Protein AF-0000000085070147 (afdb_homodimer)

Sequence (206 aa):
MDANVIILTKYKHLLTHPFAIFNQEKPTDFNYVCITNSKRVVQHLSYYDKSLSFMFSEIIRSLNAITIIDKKGVLCPANWHPGEPVINPKEWSELENKLGTVNMDANVIILTKYKHLLTHPFAIFNQEKPTDFNYVCITNSKRVVQHLSYYDKSLSFMFSEIIRSLNAITIIDKKGVLCPANWHPGEPVINPKEWSELENKLGTVN

Radius of gyration: 18.05 Å; Cα contacts (8 Å, |Δi|>4): 374; chains: 2; bounding box: 56×45×42 Å

Secondary structure (DSSP, 8-state):
-PPPEEEEEEEEE----SS-----SS-EEEEEEEEE-TT--EEEEEEEETTB---HHHHHHHHHHHHHHHHH--BB-TT--TTS--B-HHHHHHHHHHHHTT-/-PPPEEEEEEEEE----SS-----SS-EEEEEEEEE-TT--EEEEEEEETTB---HHHHHHHHHHHHHHHHH--BB-TT--TTSPPB-HHHHHHHHHHHHTT-

InterPro domains:
  IPR019479 Peroxiredoxin, C-terminal [PF10417] (70-87)
  IPR036249 Thioredoxin-like superfamily [SSF52833] (3-94)

pLDDT: mean 86.03, std 15.0, range [36.59, 98.44]

Nearest PDB structures (foldseek):
  2z9s-assembly1_G  TM=8.199E-01  e=1.049E-04  Rattus norvegicus
  6khx-assembly1_J  TM=7.682E-01  e=2.280E-04  Akkermansia muciniphila
  4llr-assembly1_D  TM=8.683E-01  e=1.145E-03  Trypanosoma cruzi
  3qpm-assembly1_D  TM=7.570E-01  e=7.533E-04  Larimichthys crocea
  3tkr-assembly1_G  TM=7.260E-01  e=9.567E-04  Homo sapiens

Organism: Shewanella halifaxensis (strain HAW-EB4) (NCBI:txid458817)

Foldseek 3Di:
DQAKDKDWDKDFDQDDDPVPPPRPPGTAIWIKIWIAHSVRHTPDIDTHGPVDYDDPVVVVQVRLQSHCCNVPVWAADPPRGPPDDTHHVVVVVVVVVVVVVVD/DQAKDKDWDKDFDQDDDPPPPPRPPGTAIWIKIWIAHSVRHTPDIDTHGPVDYDDPVVVVQVRLQSHC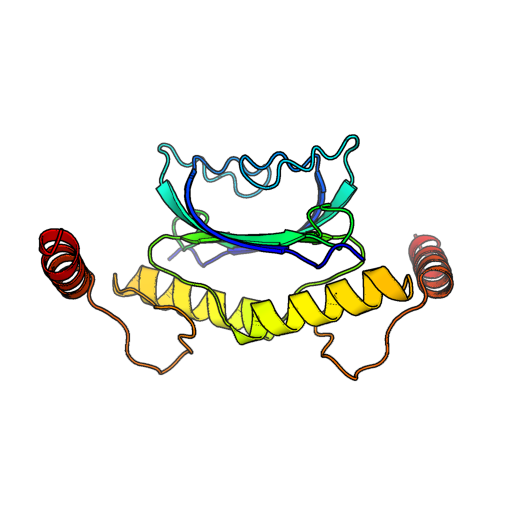CNVPVWAADPPRGPPDDTHHPVVVVVVVVVVVVVD

Solvent-accessible surface area (backbone atoms only — not comparable to full-atom values): 11462 Å² total; per-residue (Å²): 129,61,62,62,45,77,47,76,49,75,45,75,42,66,66,80,45,92,71,59,69,38,69,54,90,56,66,41,56,25,33,35,44,36,32,25,36,49,85,42,40,76,40,34,40,34,40,21,28,69,49,37,50,60,46,63,66,59,52,51,46,50,50,51,50,48,50,50,29,72,74,68,63,37,26,38,55,66,62,63,50,90,89,56,90,69,40,50,56,70,58,49,54,51,50,48,49,59,56,59,62,64,103,130,62,61,63,44,78,46,77,50,76,45,74,43,65,66,80,45,92,68,65,68,38,69,53,90,55,65,41,56,24,33,34,42,37,33,25,36,50,84,44,43,76,40,33,40,36,40,22,28,69,48,35,50,60,46,62,66,59,52,51,47,49,51,52,50,47,50,50,28,72,74,67,62,37,26,40,56,68,63,64,51,90,90,56,88,70,40,51,55,70,57,49,54,50,49,48,48,57,55,58,63,64,103

Structure (mmCIF, N/CA/C/O backbone):
data_AF-0000000085070147-model_v1
#
loop_
_entity.id
_entity.type
_entity.pdbx_description
1 polymer 'Peroxiredoxin-like protein'
#
loop_
_atom_site.group_PDB
_atom_site.id
_atom_site.type_symbol
_atom_site.label_atom_id
_atom_site.label_alt_id
_atom_site.label_comp_id
_atom_site.label_asym_id
_atom_site.label_entity_id
_atom_site.label_seq_id
_atom_site.pdbx_PDB_ins_code
_atom_site.Cartn_x
_atom_site.Cartn_y
_atom_site.Cartn_z
_atom_site.occupancy
_atom_site.B_iso_or_equiv
_atom_site.auth_seq_id
_atom_site.auth_comp_id
_atom_site.auth_asym_id
_atom_site.auth_atom_id
_atom_site.pdbx_PDB_model_num
ATOM 1 N N . MET A 1 1 ? 15.641 -18.5 -12.484 1 44.34 1 MET A N 1
ATOM 2 C CA . MET A 1 1 ? 14.289 -18.141 -12.07 1 44.34 1 MET A CA 1
ATOM 3 C C . MET A 1 1 ? 14.227 -16.672 -11.641 1 44.34 1 MET A C 1
ATOM 5 O O . MET A 1 1 ? 15.031 -16.234 -10.82 1 44.34 1 MET A O 1
ATOM 9 N N . ASP A 1 2 ? 13.617 -15.773 -12.492 1 69.56 2 ASP A N 1
ATOM 10 C CA . ASP A 1 2 ? 13.703 -14.344 -12.227 1 69.56 2 ASP A CA 1
ATOM 11 C C . ASP A 1 2 ? 13.07 -13.992 -10.883 1 69.56 2 ASP A C 1
ATOM 13 O O . ASP A 1 2 ? 12.219 -14.727 -10.383 1 69.56 2 ASP A O 1
ATOM 17 N N . ALA A 1 3 ? 13.695 -13.312 -10.023 1 86.31 3 ALA A N 1
ATOM 18 C CA . ALA A 1 3 ? 13.297 -12.953 -8.664 1 86.31 3 ALA A CA 1
ATOM 19 C C . ALA A 1 3 ? 12.312 -11.789 -8.672 1 86.31 3 ALA A C 1
ATOM 21 O O . ALA A 1 3 ? 12.188 -11.078 -9.672 1 86.31 3 ALA A O 1
ATOM 22 N N . ASN A 1 4 ? 11.422 -11.914 -7.672 1 91.06 4 ASN A N 1
ATOM 23 C CA . ASN A 1 4 ? 10.602 -10.719 -7.449 1 91.06 4 ASN A CA 1
ATOM 24 C C . ASN A 1 4 ? 11.461 -9.469 -7.316 1 91.06 4 ASN A C 1
ATOM 26 O O . ASN A 1 4 ? 12.594 -9.539 -6.84 1 91.06 4 ASN A O 1
ATOM 30 N N . VAL A 1 5 ? 10.984 -8.43 -7.859 1 91.88 5 VAL A N 1
ATOM 31 C CA . VAL A 1 5 ? 11.695 -7.16 -7.789 1 91.88 5 VAL A CA 1
ATOM 32 C C . VAL A 1 5 ? 10.914 -6.176 -6.922 1 91.88 5 VAL A C 1
ATOM 34 O O . VAL A 1 5 ? 9.688 -6.102 -7.012 1 91.88 5 VAL A O 1
ATOM 37 N N . ILE A 1 6 ? 11.625 -5.5 -6.062 1 95 6 ILE A N 1
ATOM 38 C CA . ILE A 1 6 ? 11.055 -4.41 -5.273 1 95 6 ILE A CA 1
ATOM 39 C C . ILE A 1 6 ? 11.68 -3.084 -5.699 1 95 6 ILE A C 1
ATOM 41 O O . ILE A 1 6 ? 12.898 -2.969 -5.805 1 95 6 ILE A O 1
ATOM 45 N N . ILE A 1 7 ? 10.859 -2.135 -5.957 1 91.75 7 ILE A N 1
ATOM 46 C CA . ILE A 1 7 ? 11.305 -0.783 -6.277 1 91.75 7 ILE A CA 1
ATOM 47 C C . ILE A 1 7 ? 10.766 0.197 -5.238 1 91.75 7 ILE A C 1
ATOM 49 O O . ILE A 1 7 ? 9.562 0.233 -4.969 1 91.75 7 ILE A O 1
ATOM 53 N N . LEU A 1 8 ? 11.633 0.839 -4.555 1 93.75 8 LEU A N 1
ATOM 54 C CA . LEU A 1 8 ? 11.32 1.951 -3.666 1 93.75 8 LEU A CA 1
ATOM 55 C C . LEU A 1 8 ? 11.844 3.266 -4.23 1 93.75 8 LEU A C 1
ATOM 57 O O . LEU A 1 8 ? 13.039 3.393 -4.508 1 93.75 8 LEU A O 1
ATOM 61 N N . THR A 1 9 ? 10.969 4.176 -4.453 1 91.56 9 THR A N 1
ATOM 62 C CA . THR A 1 9 ? 11.43 5.434 -5.027 1 91.56 9 THR A CA 1
ATOM 63 C C . THR A 1 9 ? 10.492 6.578 -4.664 1 91.56 9 THR A C 1
ATOM 65 O O . THR A 1 9 ? 9.414 6.348 -4.098 1 91.56 9 THR A O 1
ATOM 68 N N . LYS A 1 10 ? 10.969 7.797 -4.836 1 90.56 10 LYS A N 1
ATOM 69 C CA . LYS A 1 10 ? 10.156 9.008 -4.746 1 90.56 10 LYS A CA 1
ATOM 70 C C . LYS A 1 10 ? 9.844 9.562 -6.133 1 90.56 10 LYS A C 1
ATOM 72 O O . LYS A 1 10 ? 10.719 9.609 -7 1 90.56 10 LYS A O 1
ATOM 77 N N . TYR A 1 11 ? 8.641 9.859 -6.293 1 83.31 11 TYR A N 1
ATOM 78 C CA . TYR A 1 11 ? 8.242 10.352 -7.609 1 83.31 11 TYR A CA 1
ATOM 79 C C . TYR A 1 11 ? 7.16 11.414 -7.488 1 83.31 11 TYR A C 1
ATOM 81 O O . TYR A 1 11 ? 6.254 11.297 -6.664 1 83.31 11 TYR A O 1
ATOM 89 N N . LYS A 1 12 ? 7.352 12.422 -8.312 1 85.38 12 LYS A N 1
ATOM 90 C CA . LYS A 1 12 ? 6.305 13.43 -8.422 1 85.38 12 LYS A CA 1
ATOM 91 C C . LYS A 1 12 ? 5.184 12.961 -9.352 1 85.38 12 LYS A C 1
ATOM 93 O O . LYS A 1 12 ? 5.445 12.531 -10.477 1 85.38 12 LYS A O 1
ATOM 98 N N . HIS A 1 13 ? 4.016 12.914 -8.891 1 78.69 13 HIS A N 1
ATOM 99 C CA . HIS A 1 13 ? 2.912 12.336 -9.648 1 78.69 13 HIS A CA 1
ATOM 100 C C . HIS A 1 13 ? 1.626 13.133 -9.438 1 78.69 13 HIS A C 1
ATOM 102 O O . HIS A 1 13 ? 1.36 13.609 -8.336 1 78.69 13 HIS A O 1
ATOM 108 N N . LEU A 1 14 ? 0.989 13.367 -10.648 1 76.31 14 LEU A N 1
ATOM 109 C CA . LEU A 1 14 ? -0.396 13.82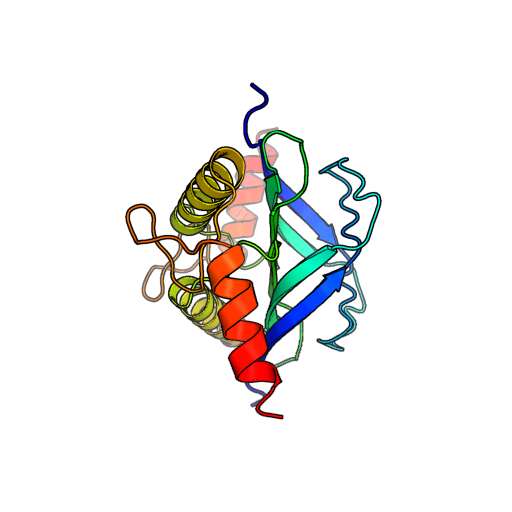 -10.562 1 76.31 14 LEU A CA 1
ATOM 110 C C . LEU A 1 14 ? -1.351 12.625 -10.492 1 76.31 14 LEU A C 1
ATOM 112 O O . LEU A 1 14 ? -1.634 12 -11.516 1 76.31 14 LEU A O 1
ATOM 116 N N . LEU A 1 15 ? -1.653 12.234 -9.266 1 70.94 15 LEU A N 1
ATOM 117 C CA . LEU A 1 15 ? -2.527 11.078 -9.102 1 70.94 15 LEU A CA 1
ATOM 118 C C . LEU A 1 15 ? -3.953 11.406 -9.531 1 70.94 15 LEU A C 1
ATOM 120 O O . LEU A 1 15 ? -4.508 12.43 -9.117 1 70.94 15 LEU A O 1
ATOM 124 N N . THR A 1 16 ? -4.34 10.719 -10.656 1 61 16 THR A N 1
ATOM 125 C CA . THR A 1 16 ? -5.727 10.844 -11.086 1 61 16 THR A CA 1
ATOM 126 C C . THR A 1 16 ? -6.539 9.617 -10.688 1 61 16 THR A C 1
ATOM 128 O O . THR A 1 16 ? -6.016 8.5 -10.672 1 61 16 THR A O 1
ATOM 131 N N . HIS A 1 17 ? -7.285 9.648 -9.766 1 59.06 17 HIS A N 1
ATOM 132 C CA . HIS A 1 17 ? -8.062 8.469 -9.422 1 59.06 17 HIS A CA 1
ATOM 133 C C . HIS A 1 17 ? -9.539 8.672 -9.727 1 59.06 17 HIS A C 1
ATOM 135 O O . HIS A 1 17 ? -10.078 9.758 -9.492 1 59.06 17 HIS A O 1
ATOM 141 N N . PRO A 1 18 ? -10.094 7.594 -10.383 1 55.31 18 PRO A N 1
ATOM 142 C CA . PRO A 1 18 ? -11.523 7.719 -10.648 1 55.31 18 PRO A CA 1
ATOM 143 C C . PRO A 1 18 ? -12.336 8 -9.391 1 55.31 18 PRO A C 1
ATOM 145 O O . PRO A 1 18 ? -13.445 8.531 -9.469 1 55.31 18 PRO A O 1
ATOM 148 N N . PHE A 1 19 ? -11.898 7.398 -8.43 1 54.38 19 PHE A N 1
ATOM 149 C CA . PHE A 1 19 ? -12.766 7.609 -7.277 1 54.38 19 PHE A CA 1
ATOM 150 C C . PHE A 1 19 ? -12.43 8.93 -6.586 1 54.38 19 PHE A C 1
ATOM 152 O O . PHE A 1 19 ? -13.273 9.508 -5.902 1 54.38 19 PHE A O 1
ATOM 159 N N . ALA A 1 20 ? -11.266 8.867 -5.977 1 52.16 20 ALA A N 1
ATOM 160 C CA . ALA A 1 20 ? -11.008 10.109 -5.246 1 52.16 20 ALA A CA 1
ATOM 161 C C . ALA A 1 20 ? -11.008 11.312 -6.188 1 52.16 20 ALA A C 1
ATOM 163 O O . ALA A 1 20 ? -10.266 11.336 -7.172 1 52.16 20 ALA A O 1
ATOM 164 N N . ILE A 1 21 ? -12.031 11.688 -6.57 1 49.28 21 ILE A N 1
ATOM 165 C CA . ILE A 1 21 ? -12.383 12.953 -7.219 1 49.28 21 ILE A CA 1
ATOM 166 C C . ILE A 1 21 ? -11.297 13.984 -6.945 1 49.28 21 ILE A C 1
ATOM 168 O O . ILE A 1 21 ? -11.438 15.156 -7.316 1 49.28 21 ILE A O 1
ATOM 172 N N . PHE A 1 22 ? -10.492 13.758 -6.012 1 53.81 22 PHE A N 1
ATOM 173 C CA . PHE A 1 22 ? -9.844 14.945 -5.48 1 53.81 22 PHE A CA 1
ATOM 174 C C . PHE A 1 22 ? -8.703 15.398 -6.391 1 53.81 22 PHE A C 1
ATOM 176 O O . PHE A 1 22 ? -7.652 14.758 -6.43 1 53.81 22 PHE A O 1
ATOM 183 N N . ASN A 1 23 ? -9.156 15.828 -7.457 1 57 23 ASN A N 1
ATOM 184 C CA . ASN A 1 23 ? -8.273 16.391 -8.469 1 57 23 ASN A CA 1
ATOM 185 C C . ASN A 1 23 ? -7.109 17.141 -7.836 1 57 23 ASN A C 1
ATOM 187 O O . ASN A 1 23 ? -7.312 18.125 -7.113 1 57 23 ASN A O 1
ATOM 191 N N . GLN A 1 24 ? -6.027 16.344 -7.594 1 64.88 24 GLN A N 1
ATOM 192 C CA . GLN A 1 24 ? -4.805 17.125 -7.395 1 64.88 24 GLN A CA 1
ATOM 193 C C . GLN A 1 24 ? -4.617 18.156 -8.5 1 64.88 24 GLN A C 1
ATOM 195 O O . GLN A 1 24 ? -4.777 17.844 -9.688 1 64.88 24 GLN A O 1
ATOM 200 N N . GLU A 1 25 ? -4.621 19.344 -8.078 1 70.69 25 GLU A N 1
ATOM 201 C CA . GLU A 1 25 ? -4.402 20.375 -9.086 1 70.69 25 GLU A CA 1
ATOM 202 C C . GLU A 1 25 ? -2.969 20.359 -9.602 1 70.69 25 GLU A C 1
ATOM 204 O O . GLU A 1 25 ? -2.715 20.688 -10.766 1 70.69 25 GLU A O 1
ATOM 209 N N . LYS A 1 26 ? -2.078 19.922 -8.695 1 79.56 26 LYS A N 1
ATOM 210 C CA . LYS A 1 26 ? -0.659 19.922 -9.039 1 79.56 26 LYS A CA 1
ATOM 211 C C . LYS A 1 26 ? 0.003 18.609 -8.633 1 79.56 26 LYS A C 1
ATOM 213 O O . LYS A 1 26 ? -0.418 17.969 -7.672 1 79.56 26 LYS A O 1
ATOM 218 N N . PRO A 1 27 ? 1.018 18.25 -9.469 1 82.69 27 PRO A N 1
ATOM 219 C CA . PRO A 1 27 ? 1.781 17.078 -9.055 1 82.69 27 PRO A CA 1
ATOM 220 C C . PRO A 1 27 ? 2.371 17.219 -7.656 1 82.69 27 PRO A C 1
ATOM 222 O O . PRO A 1 27 ? 2.762 18.312 -7.254 1 82.69 27 PRO A O 1
ATOM 225 N N . THR A 1 28 ? 2.273 16.156 -6.941 1 84.25 28 THR A N 1
ATOM 226 C CA . THR A 1 28 ? 2.891 16.125 -5.617 1 84.25 28 THR A CA 1
ATOM 227 C C . THR A 1 28 ? 3.863 14.961 -5.504 1 84.25 28 THR A C 1
ATOM 229 O O . THR A 1 28 ? 3.842 14.047 -6.328 1 84.25 28 THR A O 1
ATOM 232 N N . ASP A 1 29 ? 4.805 15.133 -4.508 1 89.81 29 ASP A N 1
ATOM 233 C CA . ASP A 1 29 ? 5.777 14.07 -4.27 1 89.81 29 ASP A CA 1
ATOM 234 C C . ASP A 1 29 ? 5.145 12.906 -3.51 1 89.81 29 ASP A C 1
ATOM 236 O O . ASP A 1 29 ? 4.445 13.117 -2.518 1 89.81 29 ASP A O 1
ATOM 240 N N . PHE A 1 30 ? 5.418 11.758 -4.078 1 91.06 30 PHE A N 1
ATOM 241 C CA . PHE A 1 30 ? 4.965 10.547 -3.404 1 91.06 30 PHE A CA 1
ATOM 242 C C . PHE A 1 30 ? 6.129 9.586 -3.166 1 91.06 30 PHE A C 1
ATOM 244 O O . PHE A 1 30 ? 7.055 9.516 -3.979 1 91.06 30 PHE A O 1
ATOM 251 N N . ASN A 1 31 ? 6.062 8.898 -2.016 1 93.81 31 ASN A N 1
ATOM 252 C CA . ASN A 1 31 ? 6.855 7.688 -1.821 1 93.81 31 ASN A CA 1
ATOM 253 C C . ASN A 1 31 ? 6.172 6.469 -2.436 1 93.81 31 ASN A C 1
ATOM 255 O O . ASN A 1 31 ? 5 6.203 -2.164 1 93.81 31 ASN A O 1
ATOM 259 N N . TYR A 1 32 ? 6.941 5.754 -3.215 1 91.19 32 TYR A N 1
ATOM 260 C CA . TYR A 1 32 ? 6.355 4.652 -3.969 1 91.19 32 TYR A CA 1
ATOM 261 C C . TYR A 1 32 ? 6.98 3.322 -3.566 1 91.19 32 TYR A C 1
ATOM 263 O O . TYR A 1 32 ? 8.188 3.244 -3.33 1 91.19 32 TYR A O 1
ATOM 271 N N . VAL A 1 33 ? 6.156 2.309 -3.494 1 94.5 33 VAL A N 1
ATOM 272 C CA . VAL A 1 33 ? 6.574 0.916 -3.375 1 94.5 33 VAL A CA 1
ATOM 273 C C . VAL A 1 33 ? 5.949 0.091 -4.5 1 94.5 33 VAL A C 1
ATOM 275 O O . VAL A 1 33 ? 4.73 0.082 -4.668 1 94.5 33 VAL A O 1
ATOM 278 N N . CYS A 1 34 ? 6.801 -0.553 -5.301 1 93 34 CYS A N 1
ATOM 279 C CA . CYS A 1 34 ? 6.344 -1.447 -6.355 1 93 34 CYS A CA 1
ATOM 280 C C . CYS A 1 34 ? 6.961 -2.832 -6.207 1 93 34 CYS A C 1
ATOM 282 O O . CYS A 1 34 ? 8.172 -2.957 -6 1 93 34 CYS A O 1
ATOM 284 N N . ILE A 1 35 ? 6.152 -3.871 -6.273 1 93.94 35 ILE A N 1
ATOM 285 C CA . ILE A 1 35 ? 6.641 -5.246 -6.199 1 93.94 35 ILE A CA 1
ATOM 286 C C . ILE A 1 35 ? 6.16 -6.027 -7.422 1 93.94 35 ILE A C 1
ATOM 288 O O . ILE A 1 35 ? 4.969 -6.035 -7.734 1 93.94 35 ILE A O 1
ATOM 292 N N . THR A 1 36 ? 7.113 -6.637 -8.109 1 91.38 36 THR A N 1
ATOM 293 C CA . THR A 1 36 ? 6.77 -7.496 -9.242 1 91.38 36 THR A CA 1
ATOM 294 C C . THR A 1 36 ? 6.98 -8.969 -8.883 1 91.38 36 THR A C 1
ATOM 296 O O . THR A 1 36 ? 7.742 -9.289 -7.969 1 91.38 36 THR A O 1
ATOM 299 N N . ASN A 1 37 ? 6.281 -9.758 -9.672 1 92.38 37 ASN A N 1
ATOM 300 C CA . ASN A 1 37 ? 6.602 -11.18 -9.586 1 92.38 37 ASN A CA 1
ATOM 301 C C . ASN A 1 37 ? 7.789 -11.539 -10.469 1 92.38 37 ASN A C 1
ATOM 303 O O . ASN A 1 37 ? 8.453 -10.656 -11.016 1 92.38 37 ASN A O 1
ATOM 307 N N . SER A 1 38 ? 8.094 -12.797 -10.57 1 9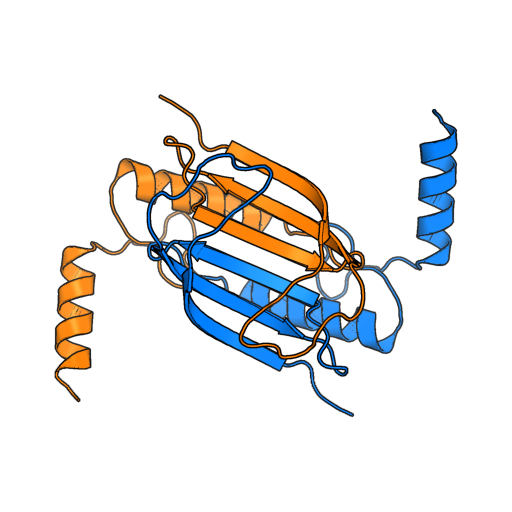1.62 38 SER A N 1
ATOM 308 C CA . SER A 1 38 ? 9.273 -13.281 -11.281 1 91.62 38 SER A CA 1
ATOM 309 C C . SER A 1 38 ? 9.156 -13.031 -12.781 1 91.62 38 SER A C 1
ATOM 311 O O . SER A 1 38 ? 10.148 -13.094 -13.508 1 91.62 38 SER A O 1
ATOM 313 N N . LYS A 1 39 ? 7.969 -12.773 -13.25 1 87.12 39 LYS A N 1
ATOM 314 C CA . LYS A 1 39 ? 7.73 -12.484 -14.664 1 87.12 39 LYS A CA 1
ATOM 315 C C . LYS A 1 39 ? 7.723 -10.984 -14.922 1 87.12 39 LYS A C 1
ATOM 317 O O . LYS A 1 39 ? 7.383 -10.539 -16.031 1 87.12 39 LYS A O 1
ATOM 322 N N . ARG A 1 40 ? 7.945 -10.195 -13.836 1 86.31 40 ARG A N 1
ATOM 323 C CA . ARG A 1 40 ? 8.062 -8.75 -13.914 1 86.31 40 ARG A CA 1
ATOM 324 C C . ARG A 1 40 ? 6.695 -8.102 -14.125 1 86.31 40 ARG A C 1
ATOM 326 O O . ARG A 1 40 ? 6.594 -7.051 -14.773 1 86.31 40 ARG A O 1
ATOM 333 N N . VAL A 1 41 ? 5.742 -8.812 -13.711 1 86.81 41 VAL A N 1
ATOM 334 C CA . VAL A 1 41 ? 4.398 -8.242 -13.688 1 86.81 41 VAL A CA 1
ATOM 335 C C . VAL A 1 41 ? 4.141 -7.59 -12.328 1 86.81 41 VAL A C 1
ATOM 337 O O . VAL A 1 41 ? 4.395 -8.203 -11.281 1 86.81 41 VAL A O 1
ATOM 340 N N . VAL A 1 42 ? 3.613 -6.352 -12.375 1 90.44 42 VAL A N 1
ATOM 341 C CA . VAL A 1 42 ? 3.346 -5.645 -11.125 1 90.44 42 VAL A CA 1
ATOM 342 C C . VAL A 1 42 ? 2.236 -6.359 -10.352 1 90.44 42 VAL A C 1
ATOM 344 O O . VAL A 1 42 ? 1.146 -6.582 -10.891 1 90.44 42 VAL A O 1
ATOM 347 N N . GLN A 1 43 ? 2.611 -6.723 -9.102 1 92.19 43 GLN A N 1
ATOM 348 C CA . GLN A 1 43 ? 1.645 -7.402 -8.242 1 92.19 43 GLN A CA 1
ATOM 349 C C . GLN A 1 43 ? 1.155 -6.484 -7.125 1 92.19 43 GLN A C 1
ATOM 351 O O . GLN A 1 43 ? 0.097 -6.723 -6.539 1 92.19 43 GLN A O 1
ATOM 356 N N . HIS A 1 44 ? 1.935 -5.539 -6.801 1 93.88 44 HIS A N 1
ATOM 357 C CA . HIS A 1 44 ? 1.606 -4.551 -5.777 1 93.88 44 HIS A CA 1
ATOM 358 C C . HIS A 1 44 ? 2.217 -3.195 -6.109 1 93.88 44 HIS A C 1
ATOM 360 O O . HIS A 1 44 ? 3.375 -3.115 -6.523 1 93.88 44 HIS A O 1
ATOM 366 N N . LEU A 1 45 ? 1.419 -2.164 -5.949 1 91.69 45 LEU A N 1
ATOM 367 C CA . LEU A 1 45 ? 1.847 -0.781 -6.121 1 91.69 45 LEU A CA 1
ATOM 368 C C . LEU A 1 45 ? 1.222 0.118 -5.059 1 91.69 45 LEU A C 1
ATOM 370 O O . LEU A 1 45 ? -0.001 0.141 -4.902 1 91.69 45 LEU A O 1
ATOM 374 N N . SER A 1 46 ? 2.078 0.804 -4.305 1 93.56 46 SER A N 1
ATOM 375 C CA . SER A 1 46 ? 1.573 1.715 -3.281 1 93.56 46 SER A CA 1
ATOM 376 C C . SER A 1 46 ? 2.217 3.092 -3.4 1 93.56 46 SER A C 1
ATOM 378 O O . SER A 1 46 ? 3.424 3.201 -3.635 1 93.56 46 SER A O 1
ATOM 380 N N . TYR A 1 47 ? 1.366 4.098 -3.248 1 91.88 47 TYR A N 1
ATOM 381 C CA . TYR A 1 47 ? 1.741 5.508 -3.164 1 91.88 47 TYR A CA 1
ATOM 382 C C . TYR A 1 47 ? 1.474 6.062 -1.771 1 91.88 47 TYR A C 1
ATOM 384 O O . TYR A 1 47 ? 0.387 5.871 -1.219 1 91.88 47 TYR A O 1
ATOM 392 N N . TYR A 1 48 ? 2.465 6.699 -1.228 1 95.62 48 TYR A N 1
ATOM 393 C CA . TYR A 1 48 ? 2.332 7.434 0.026 1 95.62 48 TYR A CA 1
ATOM 394 C C . TYR A 1 48 ? 2.666 8.906 -0.166 1 95.62 48 TYR A C 1
ATOM 396 O O . TYR A 1 48 ? 3.686 9.242 -0.77 1 95.62 48 TYR A O 1
ATOM 404 N N . ASP A 1 49 ? 1.778 9.742 0.376 1 93.62 49 ASP A N 1
ATOM 405 C CA . ASP A 1 49 ? 2.127 11.164 0.39 1 93.62 49 ASP A CA 1
ATOM 406 C C . ASP A 1 49 ? 3.537 11.375 0.934 1 93.62 49 ASP A C 1
ATOM 408 O O . ASP A 1 49 ? 4.023 10.578 1.738 1 93.62 49 ASP A O 1
ATOM 412 N N . LYS A 1 50 ? 4.164 12.484 0.524 1 93.81 50 LYS A N 1
ATOM 413 C CA . LYS A 1 50 ? 5.527 12.797 0.945 1 93.81 50 LYS A CA 1
ATOM 414 C C . LYS A 1 50 ? 5.648 12.789 2.467 1 93.81 50 LYS A C 1
ATOM 416 O O . LYS A 1 50 ? 6.738 12.578 3.008 1 93.81 50 LYS A O 1
ATOM 421 N N . SER A 1 51 ? 4.605 13.039 3.227 1 95.88 51 SER A N 1
ATOM 422 C CA . SER A 1 51 ? 4.637 13.141 4.684 1 95.88 51 SER A CA 1
ATOM 423 C C . SER A 1 51 ? 4.48 11.781 5.34 1 95.88 51 SER A C 1
ATOM 425 O O . SER A 1 51 ? 4.566 11.656 6.562 1 95.88 51 SER A O 1
ATOM 427 N N . LEU A 1 52 ? 4.246 10.766 4.566 1 97.12 52 LEU A N 1
ATOM 428 C CA . LEU A 1 52 ? 4.008 9.398 5.012 1 97.12 52 LEU A CA 1
ATOM 429 C C . LEU A 1 52 ? 4.879 8.414 4.234 1 97.12 52 LEU A C 1
ATOM 431 O O . LEU A 1 52 ? 4.996 8.516 3.01 1 97.12 52 LEU A O 1
ATOM 435 N N . SER A 1 53 ? 5.504 7.422 5.008 1 96.12 53 SER A N 1
ATOM 436 C CA . SER A 1 53 ? 6.367 6.449 4.348 1 96.12 53 SER A CA 1
ATOM 437 C C . SER A 1 53 ? 5.875 5.027 4.578 1 96.12 53 SER A C 1
ATOM 439 O O . SER A 1 53 ? 4.938 4.805 5.352 1 96.12 53 SER A O 1
ATOM 441 N N . PHE A 1 54 ? 6.418 4.125 3.961 1 96.81 54 PHE A N 1
ATOM 442 C CA . PHE A 1 54 ? 6.016 2.725 3.896 1 96.81 54 PHE A CA 1
ATOM 443 C C . PHE A 1 54 ? 6.441 1.98 5.156 1 96.81 54 PHE A C 1
ATOM 445 O O . PHE A 1 54 ? 7.188 2.518 5.977 1 96.81 54 PHE A O 1
ATOM 452 N N . MET A 1 55 ? 5.871 0.79 5.238 1 97.12 55 MET A N 1
ATOM 453 C CA . MET A 1 55 ? 6.211 -0.143 6.309 1 97.12 55 MET A CA 1
ATOM 454 C C . MET A 1 55 ? 7.012 -1.323 5.766 1 97.12 55 MET A C 1
ATOM 456 O O . MET A 1 55 ? 6.613 -1.951 4.785 1 97.12 55 MET A O 1
ATOM 460 N N . PHE A 1 56 ? 8.078 -1.658 6.477 1 96.56 56 PHE A N 1
ATOM 461 C 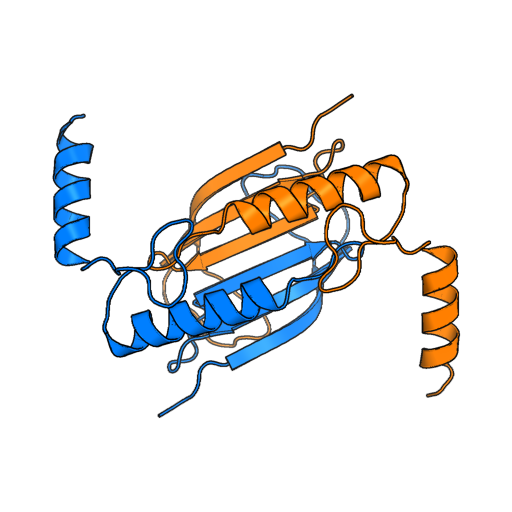CA . PHE A 1 56 ? 8.898 -2.779 6.031 1 96.56 56 PHE A CA 1
ATOM 462 C C . PHE A 1 56 ? 8.148 -4.098 6.203 1 96.56 56 PHE A C 1
ATOM 464 O O . PHE A 1 56 ? 8.266 -4.996 5.363 1 96.56 56 PHE A O 1
ATOM 471 N N . SER A 1 57 ? 7.418 -4.18 7.254 1 96.62 57 SER A N 1
ATOM 472 C CA . SER A 1 57 ? 6.664 -5.406 7.488 1 96.62 57 SER A CA 1
ATOM 473 C C . SER A 1 57 ? 5.664 -5.664 6.367 1 96.62 57 SER A C 1
ATOM 475 O O . SER A 1 57 ? 5.449 -6.809 5.969 1 96.62 57 SER A O 1
ATOM 477 N N . GLU A 1 58 ? 4.961 -4.641 5.93 1 97.5 58 GLU A N 1
ATOM 478 C CA . GLU A 1 58 ? 4.02 -4.785 4.82 1 97.5 58 GLU A CA 1
ATOM 479 C C . GLU A 1 58 ? 4.742 -5.168 3.531 1 97.5 58 GLU A C 1
ATOM 481 O O . GLU A 1 58 ? 4.223 -5.957 2.738 1 97.5 58 GLU A O 1
ATOM 486 N N . ILE A 1 59 ? 5.906 -4.566 3.26 1 97.56 59 ILE A N 1
ATOM 487 C CA . ILE A 1 59 ? 6.699 -4.91 2.082 1 97.56 59 ILE A CA 1
ATOM 488 C C . ILE A 1 59 ? 7.078 -6.387 2.129 1 97.56 59 ILE A C 1
ATOM 490 O O . ILE A 1 59 ? 6.879 -7.113 1.152 1 97.56 59 ILE A O 1
ATOM 494 N N . ILE A 1 60 ? 7.539 -6.852 3.279 1 97.56 60 ILE A N 1
ATOM 495 C CA . ILE A 1 60 ? 7.973 -8.234 3.451 1 97.56 60 ILE A CA 1
ATOM 496 C C . ILE A 1 60 ? 6.777 -9.172 3.314 1 97.56 60 ILE A C 1
ATOM 498 O O . ILE A 1 60 ? 6.859 -10.195 2.635 1 97.56 60 ILE A O 1
ATOM 502 N N . ARG A 1 61 ? 5.715 -8.812 4.016 1 97.75 61 ARG A N 1
ATOM 503 C CA . ARG A 1 61 ? 4.492 -9.602 3.926 1 97.75 61 ARG A CA 1
ATOM 504 C C . ARG A 1 61 ? 4.035 -9.75 2.479 1 97.75 61 ARG A C 1
ATOM 506 O O . ARG A 1 61 ? 3.713 -10.852 2.031 1 97.75 61 ARG A O 1
ATOM 513 N N . SER A 1 62 ? 3.967 -8.641 1.746 1 97.81 62 SER A N 1
ATOM 514 C CA . SER A 1 62 ? 3.537 -8.648 0.351 1 97.81 62 SER A CA 1
ATOM 515 C C . SER A 1 62 ? 4.488 -9.469 -0.513 1 97.81 62 SER A C 1
ATOM 517 O O . SER A 1 62 ? 4.047 -10.219 -1.388 1 97.81 62 SER A O 1
ATOM 519 N N . LEU A 1 63 ? 5.789 -9.328 -0.267 1 97.56 63 LEU A N 1
ATOM 520 C CA . LEU A 1 63 ? 6.789 -10.094 -1.007 1 97.56 63 LEU A CA 1
ATOM 521 C C . LEU A 1 63 ? 6.578 -11.586 -0.813 1 97.56 63 LEU A C 1
ATOM 523 O O . LEU A 1 63 ? 6.633 -12.359 -1.776 1 97.56 63 LEU A O 1
ATOM 527 N N . ASN A 1 64 ? 6.398 -11.992 0.404 1 98.12 64 ASN A N 1
ATOM 528 C CA . ASN A 1 64 ? 6.152 -13.398 0.7 1 98.12 64 ASN A CA 1
ATOM 529 C C . ASN A 1 64 ? 4.887 -13.898 0.013 1 98.12 64 ASN A C 1
ATOM 531 O O . ASN A 1 64 ? 4.883 -14.984 -0.571 1 98.12 64 ASN A O 1
ATOM 535 N N . ALA A 1 65 ? 3.842 -13.148 0.14 1 98.44 65 ALA A N 1
ATOM 536 C CA . ALA A 1 65 ? 2.572 -13.516 -0.483 1 98.44 65 ALA A CA 1
ATOM 537 C C . ALA A 1 65 ? 2.729 -13.68 -1.992 1 98.44 65 ALA A C 1
ATOM 539 O O . ALA A 1 65 ? 2.311 -14.688 -2.561 1 98.44 65 ALA A O 1
ATOM 540 N N . ILE A 1 66 ? 3.383 -12.695 -2.637 1 96.94 66 ILE A N 1
ATOM 541 C CA . ILE A 1 66 ? 3.574 -12.711 -4.082 1 96.94 66 ILE A CA 1
ATOM 542 C C . ILE A 1 66 ? 4.402 -13.93 -4.48 1 96.94 66 ILE A C 1
ATOM 544 O O . ILE A 1 66 ? 4.125 -14.578 -5.496 1 96.94 66 ILE A O 1
ATOM 548 N N . THR A 1 67 ? 5.395 -14.25 -3.678 1 97.81 67 THR A N 1
ATOM 549 C CA . THR A 1 67 ? 6.246 -15.406 -3.943 1 97.81 67 THR A CA 1
ATOM 550 C C . THR A 1 67 ? 5.43 -16.688 -3.943 1 97.81 67 THR A C 1
ATOM 552 O O . THR A 1 67 ? 5.523 -17.5 -4.875 1 97.81 67 THR A O 1
ATOM 555 N N . ILE A 1 68 ? 4.586 -16.906 -2.947 1 97.75 68 ILE A N 1
ATOM 556 C CA . ILE A 1 68 ? 3.809 -18.141 -2.842 1 97.75 68 ILE A CA 1
ATOM 557 C C . ILE A 1 68 ? 2.752 -18.172 -3.943 1 97.75 68 ILE A C 1
ATOM 559 O O . ILE A 1 68 ? 2.492 -19.234 -4.527 1 97.75 68 ILE A O 1
ATOM 563 N N . ILE A 1 69 ? 2.111 -17.047 -4.242 1 97.12 69 ILE A N 1
ATOM 564 C CA . ILE A 1 69 ? 1.13 -16.969 -5.316 1 97.12 69 ILE A CA 1
ATOM 565 C C . ILE A 1 69 ? 1.781 -17.344 -6.645 1 97.12 69 ILE A C 1
ATOM 567 O O . ILE A 1 69 ? 1.215 -18.109 -7.422 1 97.12 69 ILE A O 1
ATOM 571 N N . ASP A 1 70 ? 2.945 -16.781 -6.871 1 94.94 70 ASP A N 1
ATOM 572 C CA . ASP A 1 70 ? 3.707 -17 -8.102 1 94.94 70 ASP A CA 1
ATOM 573 C C . ASP A 1 70 ? 4.105 -18.453 -8.25 1 94.94 70 ASP A C 1
ATOM 575 O O . ASP A 1 70 ? 3.996 -19.031 -9.336 1 94.94 70 ASP A O 1
ATOM 579 N N . LYS A 1 71 ? 4.445 -19.125 -7.242 1 96.38 71 LYS A N 1
ATOM 580 C CA . LYS A 1 71 ? 4.984 -20.484 -7.273 1 96.38 71 LYS A CA 1
ATOM 581 C C . LYS A 1 71 ? 3.865 -21.516 -7.262 1 96.38 71 LYS A C 1
ATOM 583 O O . LYS A 1 71 ? 3.971 -22.562 -7.906 1 96.38 71 LYS A O 1
ATOM 588 N N . LYS A 1 72 ? 2.779 -21.219 -6.535 1 97.19 72 LYS A N 1
ATOM 589 C CA . LYS A 1 72 ? 1.804 -22.266 -6.266 1 97.19 72 LYS A CA 1
ATOM 590 C C . LYS A 1 72 ? 0.478 -21.984 -6.965 1 97.19 72 LYS A C 1
ATOM 592 O O . LYS A 1 72 ? -0.411 -22.844 -6.996 1 97.19 72 LYS A O 1
ATOM 597 N N . GLY A 1 73 ? 0.333 -20.766 -7.426 1 96.62 73 GLY A N 1
ATOM 598 C CA . GLY A 1 73 ? -0.913 -20.422 -8.094 1 96.62 73 GLY A CA 1
ATOM 599 C C . GLY A 1 73 ? -2.088 -20.312 -7.137 1 96.62 73 GLY A C 1
ATOM 600 O O . GLY A 1 73 ? -3.199 -20.734 -7.461 1 96.62 73 GLY A O 1
ATOM 601 N N . VAL A 1 74 ? -1.857 -19.875 -5.902 1 97.69 74 VAL A N 1
ATOM 602 C CA . VAL A 1 74 ? -2.863 -19.766 -4.852 1 97.69 74 VAL A CA 1
ATOM 603 C C . VAL A 1 74 ? -3.27 -18.297 -4.672 1 97.69 74 VAL A C 1
ATOM 605 O O . VAL A 1 74 ? -2.811 -17.438 -5.414 1 97.69 74 VAL A O 1
ATOM 608 N N . LEU A 1 75 ? -4.18 -18.047 -3.812 1 97.06 75 LEU A N 1
ATOM 609 C CA . LEU A 1 75 ? -4.605 -16.703 -3.439 1 97.06 75 LEU A CA 1
ATOM 610 C C . LEU A 1 75 ? -4.332 -16.438 -1.963 1 97.06 75 LEU A C 1
ATOM 612 O O . LEU A 1 75 ? -4.473 -17.328 -1.13 1 97.06 75 LEU A O 1
ATOM 616 N N . CYS A 1 76 ? -3.963 -15.234 -1.664 1 97.81 76 CYS A N 1
ATOM 617 C CA . CYS A 1 76 ? -3.809 -14.766 -0.292 1 97.81 76 CYS A CA 1
ATOM 618 C C . CYS A 1 76 ? -4.867 -13.727 0.05 1 97.81 76 CYS A C 1
ATOM 620 O O . CYS A 1 76 ? -4.797 -12.586 -0.415 1 97.81 76 CYS A O 1
ATOM 622 N N . PRO A 1 77 ? -5.832 -14.039 0.912 1 96.25 77 PRO A N 1
ATOM 623 C CA . PRO A 1 77 ? -6.953 -13.141 1.185 1 96.25 77 PRO A CA 1
ATOM 624 C C . PRO A 1 77 ? -6.566 -11.977 2.092 1 96.25 77 PRO A C 1
ATOM 626 O O . PRO A 1 77 ? -5.414 -11.883 2.529 1 96.25 77 PRO A O 1
ATOM 629 N N . ALA A 1 78 ? -7.559 -11.078 2.354 1 96.44 78 ALA A N 1
ATOM 630 C CA . ALA A 1 78 ? -7.352 -9.945 3.26 1 96.44 78 ALA A CA 1
ATOM 631 C C . ALA A 1 78 ? -6.789 -10.414 4.598 1 96.44 78 ALA A C 1
ATOM 633 O O . ALA A 1 78 ? -7.227 -11.438 5.137 1 96.44 78 ALA A O 1
ATOM 634 N N . ASN A 1 79 ? -5.812 -9.742 5.105 1 97.38 79 ASN A N 1
ATOM 635 C CA . ASN A 1 79 ? -5.188 -9.961 6.406 1 97.38 79 ASN A CA 1
ATOM 636 C C . ASN A 1 79 ? -4.371 -11.25 6.426 1 97.38 79 ASN A C 1
ATOM 638 O O . ASN A 1 79 ? -4.086 -11.797 7.496 1 97.38 79 ASN A O 1
ATOM 642 N N . TRP A 1 80 ? -4.094 -11.781 5.34 1 97.81 80 TRP A N 1
ATOM 643 C CA . TRP A 1 80 ? -3.291 -13 5.285 1 97.81 80 TRP A CA 1
ATOM 644 C C . TRP A 1 80 ? -1.854 -12.727 5.715 1 97.81 80 TRP A C 1
ATOM 646 O O . TRP A 1 80 ? -1.263 -11.719 5.316 1 97.81 80 TRP A O 1
ATOM 656 N N . HIS A 1 81 ? -1.202 -13.602 6.5 1 97.44 81 HIS A N 1
ATOM 657 C CA . HIS A 1 81 ? 0.201 -13.586 6.898 1 97.44 81 HIS A CA 1
ATOM 658 C C . HIS A 1 81 ? 0.912 -14.859 6.461 1 97.44 81 HIS A C 1
ATOM 660 O O . HIS A 1 81 ? 0.284 -15.914 6.336 1 97.44 81 HIS A O 1
ATOM 666 N N . PRO A 1 82 ? 2.26 -14.594 6.211 1 96.81 82 PRO A N 1
ATOM 667 C CA . PRO A 1 82 ? 3.012 -15.812 5.887 1 96.81 82 PRO A CA 1
ATOM 668 C C . PRO A 1 82 ? 2.787 -16.938 6.898 1 96.81 82 PRO A C 1
ATOM 670 O O . PRO A 1 82 ? 2.846 -16.703 8.109 1 96.81 82 PRO A O 1
ATOM 673 N N . GLY A 1 83 ? 2.518 -18.094 6.406 1 96.75 83 GLY A N 1
ATOM 674 C CA . GLY A 1 83 ? 2.283 -19.25 7.262 1 96.75 83 GLY A CA 1
ATOM 675 C C . GLY A 1 83 ? 0.811 -19.594 7.418 1 96.75 83 GLY A C 1
ATOM 676 O O . GLY A 1 83 ? 0.464 -20.672 7.895 1 96.75 83 GLY A O 1
ATOM 677 N N . GLU A 1 84 ? -0.052 -18.688 7.152 1 97.88 84 GLU A N 1
ATOM 678 C CA . GLU A 1 84 ? -1.49 -18.922 7.238 1 97.88 84 GLU A CA 1
ATOM 679 C C . GLU A 1 84 ? -1.994 -19.703 6.023 1 97.88 84 GLU A C 1
ATOM 681 O O . GLU A 1 84 ? -1.316 -19.766 4.996 1 97.88 84 GLU A O 1
ATOM 686 N N . PRO A 1 85 ? -3.139 -20.281 6.086 1 96.62 85 PRO A N 1
ATOM 687 C CA . PRO A 1 85 ? -3.686 -21.016 4.941 1 96.62 85 PRO A CA 1
ATOM 688 C C . PRO A 1 85 ? -3.941 -20.125 3.732 1 96.62 85 PRO A C 1
ATOM 690 O O . PRO A 1 85 ? -4.348 -18.969 3.891 1 96.62 85 PRO A O 1
ATOM 693 N N . VAL A 1 86 ? -3.713 -20.672 2.562 1 97.25 86 VAL A N 1
ATOM 694 C CA . VAL A 1 86 ? -3.973 -20 1.293 1 97.25 86 VAL A CA 1
ATOM 695 C C . VAL A 1 86 ? -5.242 -20.562 0.66 1 97.25 86 VAL A C 1
ATOM 697 O O . VAL A 1 86 ? -5.805 -21.547 1.152 1 97.25 86 VAL A O 1
ATOM 700 N N . ILE A 1 87 ? -5.707 -19.844 -0.339 1 96.31 87 ILE A N 1
ATOM 701 C CA . ILE A 1 87 ? -6.953 -20.25 -0.977 1 96.31 87 ILE A CA 1
ATOM 702 C C . ILE A 1 87 ? -6.664 -20.797 -2.369 1 96.31 87 ILE A C 1
ATOM 704 O O . ILE A 1 87 ? -5.918 -20.203 -3.141 1 96.31 87 ILE A O 1
ATOM 708 N N . ASN A 1 88 ? -7.25 -21.828 -2.721 1 95.38 88 ASN A N 1
ATOM 709 C CA . ASN A 1 88 ? -7.223 -22.375 -4.078 1 95.38 88 ASN A CA 1
ATOM 710 C C . ASN A 1 88 ? -8.188 -21.625 -4.996 1 95.38 88 ASN A C 1
ATOM 712 O O . ASN A 1 88 ? -9.383 -21.516 -4.691 1 95.38 88 ASN A O 1
ATOM 716 N N . PRO A 1 89 ? -7.633 -21.125 -6.051 1 92.69 89 PRO A N 1
ATOM 717 C CA . PRO A 1 89 ? -8.492 -20.328 -6.938 1 92.69 89 PRO A CA 1
ATOM 718 C C . PRO A 1 89 ? -9.758 -21.078 -7.348 1 92.69 89 PRO A C 1
ATOM 720 O O . PRO A 1 89 ? -10.805 -20.453 -7.535 1 92.69 89 PRO A O 1
ATOM 723 N N . LYS A 1 90 ? -9.719 -22.359 -7.57 1 90.25 90 LYS A N 1
ATOM 724 C CA . LYS A 1 90 ? -10.906 -23.141 -7.93 1 90.25 90 LYS A CA 1
ATOM 725 C C . LYS A 1 90 ? -11.953 -23.094 -6.824 1 90.25 90 LYS A C 1
ATOM 727 O O . LYS A 1 90 ? -13.148 -22.938 -7.098 1 90.25 90 LYS A O 1
ATOM 732 N N . GLU A 1 91 ? -11.477 -23.141 -5.645 1 86 91 GLU A N 1
ATOM 733 C CA . GLU A 1 91 ? -12.375 -23.062 -4.496 1 86 91 GLU A CA 1
ATOM 734 C C . GLU A 1 91 ? -12.984 -21.672 -4.375 1 86 91 GLU A C 1
ATOM 736 O O . GLU A 1 91 ? -14.164 -21.531 -4.031 1 86 91 GLU A O 1
ATOM 741 N N . TRP A 1 92 ? -12.188 -20.719 -4.621 1 81.88 92 TRP A N 1
ATOM 742 C CA . TRP A 1 92 ? -12.633 -19.328 -4.543 1 81.88 92 TRP A CA 1
ATOM 743 C C . TRP A 1 92 ? -13.719 -19.047 -5.574 1 81.88 92 TRP A C 1
ATOM 745 O O . TRP A 1 92 ? -14.742 -18.422 -5.258 1 81.88 92 TRP A O 1
ATOM 755 N N . SER A 1 93 ? -13.477 -19.5 -6.816 1 82.19 93 SER A N 1
ATOM 756 C CA . SER A 1 93 ? -14.453 -19.328 -7.891 1 82.19 93 SER A CA 1
ATOM 757 C C . SER A 1 93 ? -15.781 -19.984 -7.543 1 82.19 93 SER A C 1
ATOM 759 O O . SER A 1 93 ? -16.844 -19.438 -7.809 1 82.19 93 SER A O 1
ATOM 761 N N . GLU A 1 94 ? -15.695 -21.031 -6.887 1 82.5 94 GLU A N 1
ATOM 762 C CA . GLU A 1 94 ? -16.891 -21.75 -6.488 1 82.5 94 GLU A CA 1
ATOM 763 C C . GLU A 1 94 ? -17.656 -21 -5.398 1 82.5 94 GLU A C 1
ATOM 765 O O . GLU A 1 94 ? -18.891 -20.938 -5.426 1 82.5 94 GLU A O 1
ATOM 770 N N . LEU A 1 95 ? -16.922 -20.438 -4.535 1 77.81 95 LEU A N 1
ATOM 771 C CA . LEU A 1 95 ? -17.5 -19.672 -3.441 1 77.81 95 LEU A CA 1
ATOM 772 C C . LEU A 1 95 ? -18.172 -18.406 -3.957 1 77.81 95 LEU A C 1
ATOM 774 O O . LEU A 1 95 ? -19.281 -18.062 -3.539 1 77.81 95 LEU A O 1
ATOM 778 N N . GLU A 1 96 ? -17.438 -17.719 -4.832 1 75.81 96 GLU A N 1
ATOM 779 C CA . GLU A 1 96 ? -17.969 -16.5 -5.422 1 75.81 96 GLU A CA 1
ATOM 780 C C . GLU A 1 96 ? -19.25 -16.766 -6.215 1 75.81 96 GLU A C 1
ATOM 782 O O . GLU A 1 96 ? -20.203 -15.984 -6.164 1 75.81 96 GLU A O 1
ATOM 787 N N . ASN A 1 97 ? -19.219 -17.828 -6.93 1 78.44 97 ASN A N 1
ATOM 788 C CA . ASN A 1 97 ? -20.391 -18.25 -7.699 1 78.44 97 ASN A CA 1
ATOM 789 C C . ASN A 1 97 ? -21.578 -18.578 -6.793 1 78.44 97 ASN A C 1
ATOM 791 O O . ASN A 1 97 ? -22.719 -18.25 -7.121 1 78.44 97 ASN A O 1
ATOM 795 N N . LYS A 1 98 ? -21.266 -19.188 -5.762 1 76.62 98 LYS A N 1
ATOM 796 C CA . LYS A 1 98 ? -22.328 -19.531 -4.82 1 76.62 98 LYS A CA 1
ATOM 797 C C . LYS A 1 98 ? -22.922 -18.281 -4.172 1 76.62 98 LYS A C 1
ATOM 799 O O . LYS A 1 98 ? -24.125 -18.188 -3.967 1 76.62 98 LYS A O 1
ATOM 804 N N . LEU A 1 99 ? -22 -17.422 -3.941 1 71.88 99 LEU A N 1
ATOM 805 C CA . LEU A 1 99 ? -22.438 -16.188 -3.291 1 71.88 99 LEU A CA 1
ATOM 806 C C . LEU A 1 99 ? -23.094 -15.25 -4.293 1 71.88 99 LEU A C 1
ATOM 808 O O . LEU A 1 99 ? -24 -14.484 -3.928 1 71.88 99 LEU A O 1
ATOM 812 N N . GLY A 1 100 ? -22.469 -15.031 -5.473 1 63.5 100 GLY A N 1
ATOM 813 C CA . GLY A 1 100 ? -23.094 -14.258 -6.535 1 63.5 100 GLY A CA 1
ATOM 814 C C . GLY A 1 100 ? -24.422 -14.805 -6.977 1 63.5 100 GLY A C 1
ATOM 815 O O . GLY A 1 100 ? -25.234 -14.094 -7.586 1 63.5 100 GLY A O 1
ATOM 816 N N . THR A 1 101 ? -24.562 -16.125 -7.121 1 54.22 101 THR A N 1
ATOM 817 C CA . THR A 1 101 ? -25.875 -16.672 -7.438 1 54.22 101 THR A CA 1
ATOM 818 C C . THR A 1 101 ? -26.891 -16.312 -6.352 1 54.22 101 THR A C 1
ATOM 820 O O . THR A 1 101 ? -28.094 -16.594 -6.492 1 54.22 101 THR A O 1
ATOM 823 N N . VAL A 1 102 ? -26.391 -15.805 -5.316 1 45 102 VAL A N 1
ATOM 824 C CA . VAL A 1 102 ? -27.453 -15.391 -4.398 1 45 102 VAL A CA 1
ATOM 825 C C . VAL A 1 102 ? -28.047 -14.062 -4.859 1 45 102 VAL A C 1
ATOM 827 O O . VAL A 1 102 ? -28.891 -13.492 -4.18 1 45 102 VAL A O 1
ATOM 830 N N . ASN A 1 103 ? -27.516 -13.492 -5.945 1 36.59 103 ASN A N 1
ATOM 831 C CA . ASN A 1 103 ? -28.453 -12.43 -6.328 1 36.59 103 ASN A CA 1
ATOM 832 C C . ASN A 1 103 ? -29.75 -13.008 -6.863 1 36.59 103 ASN A C 1
ATOM 834 O O . ASN A 1 103 ? -29.75 -13.969 -7.629 1 36.59 103 ASN A O 1
ATOM 838 N N . MET B 1 1 ? -15.859 19.047 10.609 1 44.09 1 MET B N 1
ATOM 839 C CA . MET B 1 1 ? -14.484 18.688 10.266 1 44.09 1 MET B CA 1
ATOM 840 C C . MET B 1 1 ? -14.461 17.453 9.359 1 44.09 1 MET B C 1
ATOM 842 O O . MET B 1 1 ? -15.062 16.438 9.68 1 44.09 1 MET B O 1
ATOM 846 N N . ASP B 1 2 ? -14.172 17.625 8.023 1 69.19 2 ASP B N 1
ATOM 847 C CA . ASP B 1 2 ? -14.336 16.516 7.086 1 69.19 2 ASP B CA 1
ATOM 848 C C . ASP B 1 2 ? -13.414 15.352 7.445 1 69.19 2 ASP B C 1
ATOM 850 O O . ASP B 1 2 ? -12.383 15.547 8.094 1 69.19 2 ASP B O 1
ATOM 854 N N . ALA B 1 3 ? -13.875 14.188 7.617 1 85.75 3 ALA B N 1
ATOM 855 C CA . ALA B 1 3 ? -13.18 12.977 8.047 1 85.75 3 ALA B CA 1
ATOM 856 C C . ALA B 1 3 ? -12.391 12.359 6.895 1 85.75 3 ALA B C 1
ATOM 858 O O . ALA B 1 3 ? -12.625 12.68 5.73 1 85.75 3 ALA B O 1
ATOM 859 N N . ASN B 1 4 ? -11.258 11.797 7.352 1 91 4 ASN B N 1
ATOM 860 C CA . ASN B 1 4 ? -10.57 10.969 6.367 1 91 4 ASN B CA 1
ATOM 861 C C . ASN B 1 4 ? -11.516 9.953 5.734 1 91 4 ASN B C 1
ATOM 863 O O . ASN B 1 4 ? -12.453 9.484 6.379 1 91 4 ASN B O 1
ATOM 867 N N . VAL B 1 5 ? -11.336 9.758 4.484 1 91.81 5 VAL B N 1
ATOM 868 C CA . VAL B 1 5 ? -12.164 8.797 3.768 1 91.81 5 VAL B CA 1
ATOM 869 C C . VAL B 1 5 ? -11.305 7.605 3.336 1 91.81 5 VAL B C 1
ATOM 871 O O . VAL B 1 5 ? -10.164 7.781 2.895 1 91.81 5 VAL B O 1
ATOM 874 N N . ILE B 1 6 ? -11.852 6.438 3.543 1 95.06 6 ILE B N 1
ATOM 875 C CA . ILE B 1 6 ? -11.227 5.211 3.049 1 95.06 6 ILE B CA 1
ATOM 876 C C . ILE B 1 6 ? -12.102 4.598 1.959 1 95.06 6 ILE B C 1
ATOM 878 O O . ILE B 1 6 ? -13.312 4.445 2.139 1 95.06 6 ILE B O 1
ATOM 882 N N . ILE B 1 7 ? -11.508 4.289 0.857 1 91.81 7 ILE B N 1
ATOM 883 C CA . ILE B 1 7 ? -12.188 3.602 -0.235 1 91.81 7 ILE B CA 1
ATOM 884 C C . ILE B 1 7 ? -11.523 2.254 -0.491 1 91.81 7 ILE B C 1
ATOM 886 O O . ILE B 1 7 ? -10.305 2.184 -0.681 1 91.81 7 ILE B O 1
ATOM 890 N N . LEU B 1 8 ? -12.25 1.203 -0.328 1 93.75 8 LEU B N 1
ATOM 891 C CA . LEU B 1 8 ? -11.852 -0.146 -0.711 1 93.75 8 LEU B CA 1
ATOM 892 C C . LEU B 1 8 ? -12.68 -0.644 -1.892 1 93.75 8 LEU B C 1
ATOM 894 O O . LEU B 1 8 ? -13.906 -0.672 -1.825 1 93.75 8 LEU B O 1
ATOM 898 N N . THR B 1 9 ? -12.016 -0.962 -2.959 1 91.81 9 THR B N 1
ATOM 899 C CA . THR B 1 9 ? -12.773 -1.409 -4.121 1 91.81 9 THR B CA 1
ATOM 900 C C . THR B 1 9 ? -11.922 -2.293 -5.02 1 91.81 9 THR B C 1
ATOM 902 O O . THR B 1 9 ? -10.711 -2.422 -4.805 1 91.81 9 THR B O 1
ATOM 905 N N . LYS B 1 10 ? -12.578 -3.018 -5.918 1 90.56 10 LYS B N 1
ATOM 906 C CA . LYS B 1 10 ? -11.93 -3.754 -6.996 1 90.56 10 LYS B CA 1
ATOM 907 C C . LYS B 1 10 ? -12.062 -3.014 -8.328 1 90.56 10 LYS B C 1
ATOM 909 O O . LYS B 1 10 ? -13.133 -2.494 -8.648 1 90.56 10 LYS B O 1
ATOM 914 N N . TYR B 1 11 ? -10.992 -2.92 -8.969 1 83.19 11 TYR B N 1
ATOM 915 C CA . TYR B 1 11 ? -11.023 -2.18 -10.227 1 83.19 11 TYR B CA 1
ATOM 916 C C . TYR B 1 11 ? -10.086 -2.807 -11.25 1 83.19 11 TYR B C 1
ATOM 918 O O . TYR B 1 11 ? -8.984 -3.24 -10.914 1 83.19 11 TYR B O 1
ATOM 926 N N . LYS B 1 12 ? -10.633 -2.848 -12.453 1 85.06 12 LYS B N 1
ATOM 927 C CA . LYS B 1 12 ? -9.781 -3.283 -13.562 1 85.06 12 LYS B CA 1
ATOM 928 C C . LYS B 1 12 ? -8.898 -2.145 -14.055 1 85.06 12 LYS B C 1
ATOM 930 O O . LYS B 1 12 ? -9.383 -1.045 -14.328 1 85.06 12 LYS B O 1
ATOM 935 N N . HIS B 1 13 ? -7.648 -2.324 -14.055 1 78.31 13 HIS B N 1
ATOM 936 C CA . HIS B 1 13 ? -6.719 -1.247 -14.367 1 78.31 13 HIS B CA 1
ATOM 937 C C . HIS B 1 13 ? -5.555 -1.753 -15.211 1 78.31 13 HIS B C 1
ATOM 939 O O . HIS B 1 13 ? -5.066 -2.867 -15 1 78.31 13 HIS B O 1
ATOM 945 N N . LEU B 1 14 ? -5.316 -0.912 -16.281 1 75.94 14 LEU B N 1
ATOM 946 C CA . LEU B 1 14 ? -4.035 -1.084 -16.953 1 75.94 14 LEU B CA 1
ATOM 947 C C . LEU B 1 14 ? -2.951 -0.241 -16.297 1 75.94 14 LEU B C 1
ATOM 949 O O . LEU B 1 14 ? -2.881 0.971 -16.516 1 75.94 14 LEU B O 1
ATOM 953 N N . LEU B 1 15 ? -2.277 -0.84 -15.328 1 70.25 15 LEU B N 1
ATOM 954 C CA . LEU B 1 15 ? -1.249 -0.098 -14.609 1 70.25 15 LEU B CA 1
ATOM 955 C C . LEU B 1 15 ? -0.062 0.209 -15.516 1 70.25 15 LEU B C 1
ATOM 957 O O . LEU B 1 15 ? 0.443 -0.679 -16.203 1 70.25 15 LEU B O 1
ATOM 961 N N . THR B 1 16 ? 0.064 1.562 -15.789 1 59.78 16 THR B N 1
ATOM 962 C CA . THR B 1 16 ? 1.235 2.002 -16.531 1 59.78 16 THR B CA 1
ATOM 963 C C . THR B 1 16 ? 2.285 2.592 -15.602 1 59.78 16 THR B C 1
ATOM 965 O O . THR B 1 16 ? 1.946 3.229 -14.602 1 59.78 16 THR B O 1
ATOM 968 N N . HIS B 1 17 ? 3.207 1.945 -15.203 1 57.41 17 HIS B N 1
ATOM 969 C CA . HIS B 1 17 ? 4.203 2.549 -14.328 1 57.41 17 HIS B CA 1
ATOM 970 C C . HIS B 1 17 ? 5.512 2.801 -15.07 1 57.41 17 HIS B C 1
ATOM 972 O O . HIS B 1 17 ? 5.918 1.995 -15.906 1 57.41 17 HIS B O 1
ATOM 978 N N . PRO B 1 18 ? 6.012 4.078 -14.812 1 54.03 18 PRO B N 1
ATOM 979 C CA . PRO B 1 18 ? 7.305 4.344 -15.453 1 54.03 18 PRO B CA 1
ATOM 980 C C . PRO B 1 18 ? 8.352 3.283 -15.125 1 54.03 18 PRO B C 1
ATOM 982 O O . PRO B 1 18 ? 9.336 3.137 -15.852 1 54.03 18 PRO B O 1
ATOM 985 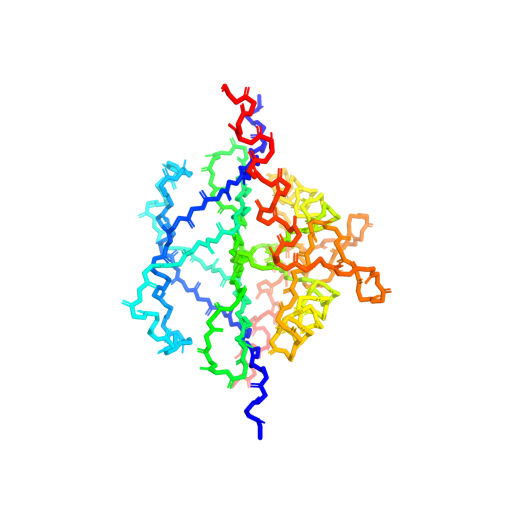N N . PHE B 1 19 ? 8.289 2.895 -13.992 1 53.12 19 PHE B N 1
ATOM 986 C CA . PHE B 1 19 ? 9.375 1.965 -13.695 1 53.12 19 PHE B CA 1
ATOM 987 C C . PHE B 1 19 ? 9.047 0.569 -14.219 1 53.12 19 PHE B C 1
ATOM 989 O O . PHE B 1 19 ? 9.906 -0.099 -14.797 1 53.12 19 PHE B O 1
ATOM 996 N N . ALA B 1 20 ? 8.352 -0.131 -13.445 1 51.12 20 ALA B N 1
ATOM 997 C CA . ALA B 1 20 ? 8.164 -1.518 -13.867 1 51.12 20 ALA B CA 1
ATOM 998 C C . ALA B 1 20 ? 7.617 -1.591 -15.289 1 51.12 20 ALA B C 1
ATOM 1000 O O . ALA B 1 20 ? 6.609 -0.957 -15.609 1 51.12 20 ALA B O 1
ATOM 1001 N N . ILE B 1 21 ? 8.344 -1.422 -16.141 1 48.12 21 ILE B N 1
ATOM 1002 C CA . ILE B 1 21 ? 8.328 -1.719 -17.578 1 48.12 21 ILE B CA 1
ATOM 1003 C C . ILE B 1 21 ? 7.191 -2.682 -17.891 1 48.12 21 ILE B C 1
ATOM 1005 O O . ILE B 1 21 ? 7.047 -3.131 -19.031 1 48.12 21 ILE B O 1
ATOM 1009 N N . PHE B 1 22 ? 6.734 -3.381 -16.938 1 53.25 22 PHE B N 1
ATOM 1010 C CA . PHE B 1 22 ? 6.094 -4.621 -17.359 1 53.25 22 PHE B CA 1
ATOM 1011 C C . PHE B 1 22 ? 4.711 -4.348 -17.938 1 53.25 22 PHE B C 1
ATOM 1013 O O . PHE B 1 22 ? 3.768 -4.062 -17.188 1 53.25 22 PHE B O 1
ATOM 1020 N N . ASN B 1 23 ? 4.824 -3.701 -18.984 1 56.09 23 ASN B N 1
ATOM 1021 C CA . ASN B 1 23 ? 3.646 -3.402 -19.797 1 56.09 23 ASN B CA 1
ATOM 1022 C C . ASN B 1 23 ? 2.592 -4.5 -19.672 1 56.09 23 ASN B C 1
ATOM 1024 O O . ASN B 1 23 ? 2.846 -5.652 -20.016 1 56.09 23 ASN B O 1
ATOM 1028 N N . GLN B 1 24 ? 1.755 -4.293 -18.641 1 64.06 24 GLN B N 1
ATOM 1029 C CA . GLN B 1 24 ? 0.532 -5.078 -18.781 1 64.06 24 GLN B CA 1
ATOM 1030 C C . GLN B 1 24 ? -0.066 -4.938 -20.172 1 64.06 24 GLN B C 1
ATOM 1032 O O . GLN B 1 24 ? -0.176 -3.83 -20.703 1 64.06 24 GLN B O 1
ATOM 1037 N N . GLU B 1 25 ? -0.093 -6.012 -20.812 1 70.25 25 GLU B N 1
ATOM 1038 C CA . GLU B 1 25 ? -0.706 -5.961 -22.141 1 70.25 25 GLU B CA 1
ATOM 1039 C C . GLU B 1 25 ? -2.211 -5.73 -22.047 1 70.25 25 GLU B C 1
ATOM 1041 O O . GLU B 1 25 ? -2.807 -5.102 -22.922 1 70.25 25 GLU B O 1
ATOM 1046 N N . LYS B 1 26 ? -2.756 -6.238 -20.938 1 78.94 26 LYS B N 1
ATOM 1047 C CA . LYS B 1 26 ? -4.199 -6.148 -20.734 1 78.94 26 LYS B CA 1
ATOM 1048 C C . LYS B 1 26 ? -4.543 -5.695 -19.328 1 78.94 26 LYS B C 1
ATOM 1050 O O . LYS B 1 26 ? -3.787 -5.953 -18.391 1 78.94 26 LYS B O 1
ATOM 1055 N N . PRO B 1 27 ? -5.676 -4.957 -19.266 1 82.19 27 PRO B N 1
ATOM 1056 C CA . PRO B 1 27 ? -6.129 -4.605 -17.922 1 82.19 27 PRO B CA 1
ATOM 1057 C C . PRO B 1 27 ? -6.316 -5.828 -17.031 1 82.19 27 PRO B C 1
ATOM 1059 O O . PRO B 1 27 ? -6.734 -6.887 -17.5 1 82.19 27 PRO B O 1
ATOM 1062 N N . THR B 1 28 ? -5.875 -5.672 -15.844 1 84 28 THR B N 1
ATOM 1063 C CA . THR B 1 28 ? -6.09 -6.727 -14.859 1 84 28 THR B CA 1
ATOM 1064 C C . THR B 1 28 ? -6.848 -6.191 -13.648 1 84 28 THR B C 1
ATOM 1066 O O . THR B 1 28 ? -6.941 -4.977 -13.453 1 84 28 THR B O 1
ATOM 1069 N N . ASP B 1 29 ? -7.492 -7.18 -12.922 1 89.69 29 ASP B N 1
ATOM 1070 C CA . ASP B 1 29 ? -8.227 -6.805 -11.719 1 89.69 29 ASP B CA 1
ATOM 1071 C C . ASP B 1 29 ? -7.273 -6.551 -10.555 1 89.69 29 ASP B C 1
ATOM 1073 O O . ASP B 1 29 ? -6.371 -7.352 -10.297 1 89.69 29 ASP B O 1
ATOM 1077 N N . PHE B 1 30 ? -7.539 -5.418 -9.953 1 90.88 30 PHE B N 1
ATOM 1078 C CA . PHE B 1 30 ? -6.773 -5.09 -8.75 1 90.88 30 PHE B CA 1
ATOM 1079 C C . PHE B 1 30 ? -7.703 -4.805 -7.578 1 90.88 30 PHE B C 1
ATOM 1081 O O . PHE B 1 30 ? -8.789 -4.258 -7.762 1 90.88 30 PHE B O 1
ATOM 1088 N N . ASN B 1 31 ? -7.234 -5.223 -6.387 1 94 31 ASN B N 1
ATOM 1089 C CA . ASN B 1 31 ? -7.785 -4.688 -5.148 1 94 31 ASN B CA 1
ATOM 1090 C C . ASN B 1 31 ? -7.152 -3.35 -4.785 1 94 31 ASN B C 1
ATOM 1092 O O . ASN B 1 31 ? -5.926 -3.23 -4.738 1 94 31 ASN B O 1
ATOM 1096 N N . TYR B 1 32 ? -8.008 -2.406 -4.5 1 91.25 32 TYR B N 1
ATOM 1097 C CA . TYR B 1 32 ? -7.516 -1.048 -4.297 1 91.25 32 TYR B CA 1
ATOM 1098 C C . TYR B 1 32 ? -7.848 -0.555 -2.893 1 91.25 32 TYR B C 1
ATOM 1100 O O . TYR B 1 32 ? -8.93 -0.828 -2.369 1 91.25 32 TYR B O 1
ATOM 1108 N N . VAL B 1 33 ? -6.91 0.156 -2.303 1 94.62 33 VAL B N 1
ATOM 1109 C CA . VAL B 1 33 ? -7.105 0.912 -1.069 1 94.62 33 VAL B CA 1
ATOM 1110 C C . VAL B 1 33 ? -6.711 2.371 -1.29 1 94.62 33 VAL B C 1
ATOM 1112 O O . VAL B 1 33 ? -5.586 2.658 -1.709 1 94.62 33 VAL B O 1
ATOM 1115 N N . CYS B 1 34 ? -7.66 3.287 -1.049 1 93.12 34 CYS B N 1
ATOM 1116 C CA . CYS B 1 34 ? -7.395 4.719 -1.133 1 93.12 34 CYS B CA 1
ATOM 1117 C C . CYS B 1 34 ? -7.766 5.418 0.168 1 93.12 34 CYS B C 1
ATOM 1119 O O . CYS B 1 34 ? -8.844 5.191 0.714 1 93.12 34 CYS B O 1
ATOM 1121 N N . ILE B 1 35 ? -6.879 6.234 0.694 1 94.06 35 ILE B N 1
ATOM 1122 C CA . ILE B 1 35 ? -7.148 7.004 1.903 1 94.06 35 ILE B CA 1
ATOM 1123 C C . ILE B 1 35 ? -6.922 8.492 1.631 1 94.06 35 ILE B C 1
ATOM 1125 O O . ILE B 1 35 ? -5.863 8.883 1.128 1 94.06 35 ILE B O 1
ATOM 1129 N N . THR B 1 36 ? -7.941 9.289 1.936 1 91.44 36 THR B N 1
ATOM 1130 C CA . THR B 1 36 ? -7.812 10.734 1.813 1 91.44 36 THR B CA 1
ATOM 1131 C C . THR B 1 36 ? -7.73 11.391 3.189 1 91.44 36 THR B C 1
ATOM 1133 O O . THR B 1 36 ? -8.18 10.812 4.184 1 91.44 36 THR B O 1
ATOM 1136 N N . ASN B 1 37 ? -7.176 12.586 3.135 1 92.38 37 ASN B N 1
ATOM 1137 C CA . ASN B 1 37 ? -7.277 13.391 4.34 1 92.38 37 ASN B CA 1
ATOM 1138 C C . ASN B 1 37 ? -8.609 14.141 4.402 1 92.38 37 ASN B C 1
ATOM 1140 O O . ASN B 1 37 ? -9.5 13.898 3.592 1 92.38 37 ASN B O 1
ATOM 1144 N N . SER B 1 38 ? -8.758 14.984 5.383 1 91.69 38 SER B N 1
ATOM 1145 C CA . SER B 1 38 ? -10.016 15.68 5.637 1 91.69 38 SER B CA 1
ATOM 1146 C C . SER B 1 38 ? -10.336 16.656 4.52 1 91.69 38 SER B C 1
ATOM 1148 O O . SER B 1 38 ? -11.477 17.125 4.398 1 91.69 38 SER B O 1
ATOM 1150 N N . LYS B 1 39 ? -9.375 17 3.709 1 87.19 39 LYS B N 1
ATOM 1151 C CA . LYS B 1 39 ? -9.562 17.906 2.584 1 87.19 39 LYS B CA 1
ATOM 1152 C C . LYS B 1 39 ? -9.82 17.141 1.29 1 87.19 39 LYS B C 1
ATOM 1154 O O . LYS B 1 39 ? -9.836 17.734 0.206 1 87.19 39 LYS B O 1
ATOM 1159 N N . ARG B 1 40 ? -9.828 15.773 1.398 1 86.19 40 ARG B N 1
ATOM 1160 C CA . ARG B 1 40 ? -10.141 14.883 0.288 1 86.19 40 ARG B CA 1
ATOM 1161 C C . ARG B 1 40 ? -8.977 14.797 -0.694 1 86.19 40 ARG B C 1
ATOM 1163 O O . ARG B 1 40 ? -9.188 14.633 -1.897 1 86.19 40 ARG B O 1
ATOM 1170 N N . VAL B 1 41 ? -7.863 15.078 -0.164 1 86.88 41 VAL B N 1
ATOM 1171 C CA . VAL B 1 41 ? -6.648 14.859 -0.942 1 86.88 41 VAL B CA 1
ATOM 1172 C C . VAL B 1 41 ? -6.113 13.453 -0.681 1 86.88 41 VAL B C 1
ATOM 1174 O O . VAL B 1 41 ? -5.992 13.031 0.472 1 86.88 41 VAL B O 1
ATOM 1177 N N . VAL B 1 42 ? -5.781 12.75 -1.777 1 90.56 42 VAL B N 1
ATOM 1178 C CA . VAL B 1 42 ? -5.277 11.383 -1.633 1 90.56 42 VAL B CA 1
ATOM 1179 C C . VAL B 1 42 ? -3.918 11.406 -0.935 1 90.56 42 VAL B C 1
ATOM 1181 O O . VAL B 1 42 ? -2.994 12.094 -1.382 1 90.56 42 VAL B O 1
ATOM 1184 N N . GLN B 1 43 ? -3.881 10.656 0.192 1 92.25 43 GLN B N 1
ATOM 1185 C CA . GLN B 1 43 ? -2.641 10.57 0.957 1 92.25 43 GLN B CA 1
ATOM 1186 C C . GLN B 1 43 ? -1.99 9.203 0.803 1 92.25 43 GLN B C 1
ATOM 1188 O O . GLN B 1 43 ? -0.792 9.047 1.047 1 92.25 43 GLN B O 1
ATOM 1193 N N . HIS B 1 44 ? -2.781 8.242 0.502 1 94 44 HIS B N 1
ATOM 1194 C CA . HIS B 1 44 ? -2.316 6.875 0.281 1 94 44 HIS B CA 1
ATOM 1195 C C . HIS B 1 44 ? -3.16 6.172 -0.776 1 94 44 HIS B C 1
ATOM 1197 O O . HIS B 1 44 ? -4.387 6.285 -0.772 1 94 44 HIS B O 1
ATOM 1203 N N . LEU B 1 45 ? -2.482 5.492 -1.685 1 91.69 45 LEU B N 1
ATOM 1204 C CA . LEU B 1 45 ? -3.111 4.672 -2.715 1 91.69 45 LEU B CA 1
ATOM 1205 C C . LEU B 1 45 ? -2.342 3.371 -2.922 1 91.69 45 LEU B C 1
ATOM 1207 O O . LEU B 1 45 ? -1.136 3.395 -3.178 1 91.69 45 LEU B O 1
ATOM 1211 N N . SER B 1 46 ? -3.041 2.244 -2.752 1 93.56 46 SER B N 1
ATOM 1212 C CA . SER B 1 46 ? -2.396 0.953 -2.961 1 93.56 46 SER B CA 1
ATOM 1213 C C . SER B 1 46 ? -3.219 0.069 -3.893 1 93.56 46 SER B C 1
ATOM 1215 O O . SER B 1 46 ? -4.449 0.03 -3.795 1 93.56 46 SER B O 1
ATOM 1217 N N . TYR B 1 47 ? -2.494 -0.577 -4.785 1 91.81 47 TYR B N 1
ATOM 1218 C CA . TYR B 1 47 ? -3.01 -1.598 -5.691 1 91.81 47 TYR B CA 1
ATOM 1219 C C . TYR B 1 47 ? -2.441 -2.969 -5.348 1 91.81 47 TYR B C 1
ATOM 1221 O O . TYR B 1 47 ? -1.229 -3.123 -5.184 1 91.81 47 TYR B O 1
ATOM 1229 N N . TYR B 1 48 ? -3.318 -3.926 -5.227 1 95.56 48 TYR B N 1
ATOM 1230 C CA . TYR B 1 48 ? -2.941 -5.328 -5.066 1 95.56 48 TYR B CA 1
ATOM 1231 C C . TYR B 1 48 ? -3.504 -6.176 -6.203 1 95.56 48 TYR B C 1
ATOM 1233 O O . TYR B 1 48 ? -4.688 -6.066 -6.539 1 95.56 48 TYR B O 1
ATOM 1241 N N . ASP B 1 49 ? -2.623 -6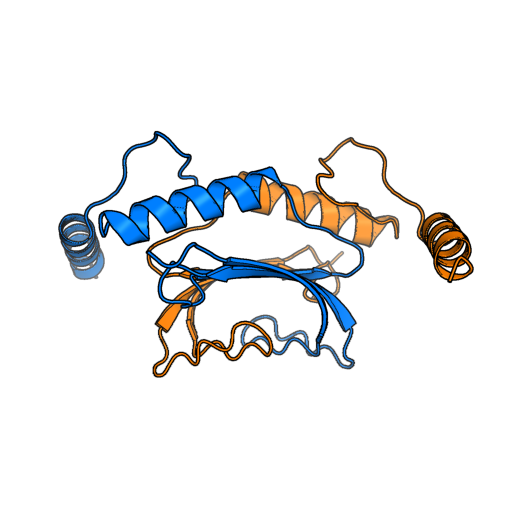.988 -6.754 1 93.5 49 ASP B N 1
ATOM 1242 C CA . ASP B 1 49 ? -3.133 -7.961 -7.719 1 93.5 49 ASP B CA 1
ATOM 1243 C C . ASP B 1 49 ? -4.359 -8.688 -7.168 1 93.5 49 ASP B C 1
ATOM 1245 O O . ASP B 1 49 ? -4.504 -8.836 -5.953 1 93.5 49 ASP B O 1
ATOM 1249 N N . LYS B 1 50 ? -5.215 -9.188 -8.078 1 93.69 50 LYS B N 1
ATOM 1250 C CA . LYS B 1 50 ? -6.441 -9.875 -7.691 1 93.69 50 LYS B CA 1
ATOM 1251 C C . LYS B 1 50 ? -6.148 -11.031 -6.742 1 93.69 50 LYS B C 1
ATOM 1253 O O . LYS B 1 50 ? -7.016 -11.438 -5.965 1 93.69 50 LYS B O 1
ATOM 1258 N N . SER B 1 51 ? -4.98 -11.633 -6.754 1 95.88 51 SER B N 1
ATOM 1259 C CA . SER B 1 51 ? -4.633 -12.805 -5.953 1 95.88 51 SER B CA 1
ATOM 1260 C C . SER B 1 51 ? -4.129 -12.398 -4.57 1 95.88 51 SER B C 1
ATOM 1262 O O . SER B 1 51 ? -3.871 -13.258 -3.723 1 95.88 51 SER B O 1
ATOM 1264 N N . LEU B 1 52 ? -3.986 -11.141 -4.34 1 97.12 52 LEU B N 1
ATOM 1265 C CA . LEU B 1 52 ? -3.465 -10.562 -3.105 1 97.12 52 LEU B CA 1
ATOM 1266 C C . LEU B 1 52 ? -4.375 -9.445 -2.598 1 97.12 52 LEU B C 1
ATOM 1268 O O . LEU B 1 52 ? -4.832 -8.609 -3.377 1 97.12 52 LEU B O 1
ATOM 1272 N N . SER B 1 53 ? -4.637 -9.469 -1.211 1 96.25 53 SER B N 1
ATOM 1273 C CA . SER B 1 53 ? -5.512 -8.453 -0.641 1 96.25 53 SER B CA 1
ATOM 1274 C C . SER B 1 53 ? -4.797 -7.648 0.44 1 96.25 53 SER B C 1
ATOM 1276 O O . SER B 1 53 ? -3.666 -7.969 0.812 1 96.25 53 SER B O 1
ATOM 1278 N N . PHE B 1 54 ? -5.367 -6.668 0.906 1 96.75 54 PHE B N 1
ATOM 1279 C CA . PHE B 1 54 ? -4.824 -5.66 1.81 1 96.75 54 PHE B CA 1
ATOM 1280 C C . PHE B 1 54 ? -4.805 -6.176 3.244 1 96.75 54 PHE B C 1
ATOM 1282 O O . PHE B 1 54 ? -5.375 -7.227 3.539 1 96.75 54 PHE B O 1
ATOM 1289 N N . MET B 1 55 ? -4.07 -5.395 4.035 1 97.19 55 MET B N 1
ATOM 1290 C CA . MET B 1 55 ? -3.994 -5.637 5.473 1 97.19 55 MET B CA 1
ATOM 1291 C C . MET B 1 55 ? -4.762 -4.566 6.246 1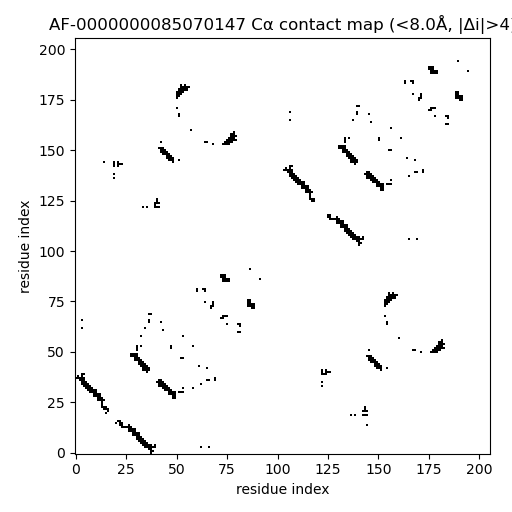 97.19 55 MET B C 1
ATOM 1293 O O . MET B 1 55 ? -4.574 -3.373 6.008 1 97.19 55 MET B O 1
ATOM 1297 N N . PHE B 1 56 ? -5.539 -5.027 7.207 1 96.62 56 PHE B N 1
ATOM 1298 C CA . PHE B 1 56 ? -6.297 -4.07 8.008 1 96.62 56 PHE B CA 1
ATOM 1299 C C . PHE B 1 56 ? -5.367 -3.252 8.891 1 96.62 56 PHE B C 1
ATOM 1301 O O . PHE B 1 56 ? -5.586 -2.055 9.094 1 96.62 56 PHE B O 1
ATOM 1308 N N . SER B 1 57 ? -4.379 -3.891 9.398 1 96.62 57 SER B N 1
ATOM 1309 C CA . SER B 1 57 ? -3.436 -3.178 10.258 1 96.62 57 SER B CA 1
ATOM 1310 C C . SER B 1 57 ? -2.75 -2.045 9.5 1 96.62 57 SER B C 1
ATOM 1312 O O . SER B 1 57 ? -2.504 -0.976 10.062 1 96.62 57 SER B O 1
ATOM 1314 N N . GLU B 1 58 ? -2.336 -2.293 8.273 1 97.44 58 GLU B N 1
ATOM 1315 C CA . GLU B 1 58 ? -1.722 -1.251 7.457 1 97.44 58 GLU B CA 1
ATOM 1316 C C . GLU B 1 58 ? -2.709 -0.122 7.172 1 97.44 58 GLU B C 1
ATOM 1318 O O . GLU B 1 58 ? -2.328 1.05 7.145 1 97.44 58 GLU B O 1
ATOM 1323 N N . ILE B 1 59 ? -3.979 -0.455 6.875 1 97.56 59 ILE B N 1
ATOM 1324 C CA . ILE B 1 59 ? -5.008 0.551 6.645 1 97.56 59 ILE B CA 1
ATOM 1325 C C . ILE B 1 59 ? -5.164 1.426 7.887 1 97.56 59 ILE B C 1
ATOM 1327 O O . ILE B 1 59 ? -5.148 2.654 7.793 1 97.56 59 ILE B O 1
ATOM 1331 N N . ILE B 1 60 ? -5.227 0.798 9.039 1 97.5 60 ILE B N 1
ATOM 1332 C CA . ILE B 1 60 ? -5.418 1.505 10.305 1 97.5 60 ILE B CA 1
ATOM 1333 C C . ILE B 1 60 ? -4.195 2.365 10.602 1 97.5 60 ILE B C 1
ATOM 1335 O O . ILE B 1 60 ? -4.324 3.527 10.992 1 97.5 60 ILE B O 1
ATOM 1339 N N . ARG B 1 61 ? -3.035 1.754 10.477 1 97.69 61 ARG B N 1
ATOM 1340 C CA . ARG B 1 61 ? -1.79 2.484 10.68 1 97.69 61 ARG B CA 1
ATOM 1341 C C . ARG B 1 61 ? -1.73 3.729 9.805 1 97.69 61 ARG B C 1
ATOM 1343 O O . ARG B 1 61 ? -1.399 4.816 10.281 1 97.69 61 ARG B O 1
ATOM 1350 N N . SER B 1 62 ? -2.004 3.561 8.508 1 97.75 62 SER B N 1
ATOM 1351 C CA . SER B 1 62 ? -1.975 4.672 7.559 1 97.75 62 SER B CA 1
ATOM 1352 C C . SER B 1 62 ? -3.01 5.734 7.918 1 97.75 62 SER B C 1
ATOM 1354 O O . SER B 1 62 ? -2.732 6.93 7.84 1 97.75 62 SER B O 1
ATOM 1356 N N . LEU B 1 63 ? -4.199 5.281 8.312 1 97.56 63 LEU B N 1
ATOM 1357 C CA . LEU B 1 63 ? -5.254 6.207 8.719 1 97.56 63 LEU B CA 1
ATOM 1358 C C . LEU B 1 63 ? -4.809 7.055 9.906 1 97.56 63 LEU B C 1
ATOM 1360 O O . LEU B 1 63 ? -5.023 8.266 9.922 1 97.56 63 LEU B O 1
ATOM 1364 N N . ASN B 1 64 ? -4.254 6.426 10.883 1 98.12 64 ASN B N 1
ATOM 1365 C CA . ASN B 1 64 ? -3.756 7.141 12.055 1 98.12 64 ASN B CA 1
ATOM 1366 C C . ASN B 1 64 ? -2.672 8.148 11.672 1 98.12 64 ASN B C 1
ATOM 1368 O O . ASN B 1 64 ? -2.688 9.289 12.141 1 98.12 64 ASN B O 1
ATOM 1372 N N . ALA B 1 65 ? -1.747 7.699 10.891 1 98.44 65 ALA B N 1
ATOM 1373 C CA . ALA B 1 65 ? -0.66 8.57 10.453 1 98.44 65 ALA B CA 1
ATOM 1374 C C . ALA B 1 65 ? -1.201 9.789 9.711 1 98.44 65 ALA B C 1
ATOM 1376 O O . ALA B 1 65 ? -0.827 10.922 10.016 1 98.44 65 ALA B O 1
ATOM 1377 N N . ILE B 1 66 ? -2.121 9.555 8.766 1 97 66 ILE B N 1
ATOM 1378 C CA . ILE B 1 66 ? -2.697 10.633 7.965 1 97 66 ILE B CA 1
ATOM 1379 C C . ILE B 1 66 ? -3.439 11.609 8.867 1 97 66 ILE B C 1
ATOM 1381 O O . ILE B 1 66 ? -3.367 12.828 8.672 1 97 66 ILE B O 1
ATOM 1385 N N . THR B 1 67 ? -4.129 11.078 9.852 1 97.88 67 THR B N 1
ATOM 1386 C CA . THR B 1 67 ? -4.863 11.914 10.789 1 97.88 67 THR B CA 1
ATOM 1387 C C . THR B 1 67 ? -3.92 12.852 11.539 1 97.88 67 THR B C 1
ATOM 1389 O O . THR B 1 67 ? -4.164 14.062 11.609 1 97.88 67 THR B O 1
ATOM 1392 N N . ILE B 1 68 ? -2.818 12.359 12.078 1 97.69 68 ILE B N 1
ATOM 1393 C CA . ILE B 1 68 ? -1.891 13.172 12.852 1 97.69 68 ILE B CA 1
ATOM 1394 C C . ILE B 1 68 ? -1.175 14.156 11.938 1 97.69 68 ILE B C 1
ATOM 1396 O O . ILE B 1 68 ? -0.949 15.312 12.312 1 97.69 68 ILE B O 1
ATOM 1400 N N . ILE B 1 69 ? -0.796 13.742 10.742 1 97.12 69 ILE B N 1
ATOM 1401 C CA . ILE B 1 69 ? -0.164 14.617 9.758 1 97.12 69 ILE B CA 1
ATOM 1402 C C . ILE B 1 69 ? -1.098 15.781 9.43 1 97.12 69 ILE B C 1
ATOM 1404 O O . ILE B 1 69 ? -0.672 16.938 9.391 1 97.12 69 ILE B O 1
ATOM 1408 N N . ASP B 1 70 ? -2.34 15.43 9.18 1 95.06 70 ASP B N 1
ATOM 1409 C CA . ASP B 1 70 ? -3.371 16.391 8.812 1 95.06 70 ASP B CA 1
ATOM 1410 C C . ASP B 1 70 ? -3.605 17.406 9.938 1 95.06 70 ASP B C 1
ATOM 1412 O O . ASP B 1 70 ? -3.727 18.609 9.688 1 95.06 70 ASP B O 1
ATOM 1416 N N . LYS B 1 71 ? -3.557 17.016 11.133 1 96.38 71 LYS B N 1
ATOM 1417 C CA . LYS B 1 71 ? -3.906 17.844 12.281 1 96.38 71 LYS B CA 1
ATOM 1418 C C . LYS B 1 71 ? -2.703 18.656 12.766 1 96.38 71 LYS B C 1
ATOM 1420 O O . LYS B 1 71 ? -2.85 19.797 13.195 1 96.38 71 LYS B O 1
ATOM 1425 N N . LYS B 1 72 ? -1.511 18.062 12.688 1 97.19 72 LYS B N 1
ATOM 1426 C CA . LYS B 1 72 ? -0.374 18.672 13.367 1 97.19 72 LYS B CA 1
ATOM 1427 C C . LYS B 1 72 ? 0.664 19.172 12.375 1 97.19 72 LYS B C 1
ATOM 1429 O O . LYS B 1 72 ? 1.611 19.875 12.75 1 97.19 72 LYS B O 1
ATOM 1434 N N . GLY B 1 73 ? 0.515 18.75 11.148 1 96.62 73 GLY B N 1
ATOM 1435 C CA . GLY B 1 73 ? 1.477 19.188 10.148 1 96.62 73 GLY B CA 1
ATOM 1436 C C . GLY B 1 73 ? 2.84 18.547 10.312 1 96.62 73 GLY B C 1
ATOM 1437 O O . GLY B 1 73 ? 3.867 19.188 10.117 1 96.62 73 GLY B O 1
ATOM 1438 N N . VAL B 1 74 ? 2.898 17.312 10.797 1 97.69 74 VAL B N 1
ATOM 1439 C CA . VAL B 1 74 ? 4.129 16.578 11.078 1 97.69 74 VAL B CA 1
ATOM 1440 C C . VAL B 1 74 ? 4.379 15.555 9.969 1 97.69 74 VAL B C 1
ATOM 1442 O O . VAL B 1 74 ? 3.617 15.484 9 1 97.69 74 VAL B O 1
ATOM 1445 N N . LEU B 1 75 ? 5.445 14.867 10.031 1 97.06 75 LEU B N 1
ATOM 1446 C CA . LEU B 1 75 ? 5.781 13.773 9.125 1 97.06 75 LEU B CA 1
ATOM 1447 C C . LEU B 1 75 ? 5.891 12.453 9.883 1 97.06 75 LEU B C 1
ATOM 1449 O O . LEU B 1 75 ? 6.363 12.422 11.023 1 97.06 75 LEU B O 1
ATOM 1453 N N . CYS B 1 76 ? 5.465 11.406 9.258 1 97.81 76 CYS B N 1
ATOM 1454 C CA . CYS B 1 76 ? 5.633 10.047 9.766 1 97.81 76 CYS B CA 1
ATOM 1455 C C . CYS B 1 76 ? 6.605 9.258 8.898 1 97.81 76 CYS B C 1
ATOM 1457 O O . CYS B 1 76 ? 6.27 8.859 7.785 1 97.81 76 CYS B O 1
ATOM 1459 N N . PRO B 1 77 ? 7.809 8.938 9.398 1 96.19 77 PRO B N 1
ATOM 1460 C CA . PRO B 1 77 ? 8.844 8.297 8.586 1 96.19 77 PRO B CA 1
ATOM 1461 C C . PRO B 1 77 ? 8.57 6.812 8.352 1 96.19 77 PRO B C 1
ATOM 1463 O O . PRO B 1 77 ? 7.578 6.273 8.852 1 96.19 77 PRO B O 1
ATOM 1466 N N . ALA B 1 78 ? 9.469 6.16 7.566 1 96.38 78 ALA B N 1
ATOM 1467 C CA . ALA B 1 78 ? 9.367 4.727 7.312 1 96.38 78 ALA B CA 1
ATOM 1468 C C . ALA B 1 78 ? 9.25 3.945 8.617 1 96.38 78 ALA B C 1
ATOM 1470 O O . ALA B 1 78 ? 9.945 4.25 9.594 1 96.38 78 ALA B O 1
ATOM 1471 N N . ASN B 1 79 ? 8.375 3.004 8.688 1 97.31 79 ASN B N 1
ATOM 1472 C CA . ASN B 1 79 ? 8.156 2.082 9.797 1 97.31 79 ASN B CA 1
ATOM 1473 C C . ASN B 1 79 ? 7.539 2.791 11 1 97.31 79 ASN B C 1
ATOM 1475 O O . ASN B 1 79 ? 7.605 2.287 12.125 1 97.31 79 ASN B O 1
ATOM 1479 N N . TRP B 1 80 ? 7.051 3.926 10.828 1 97.75 80 TRP B N 1
ATOM 1480 C CA . TRP B 1 80 ? 6.422 4.648 11.93 1 97.75 80 TRP B CA 1
ATOM 1481 C C . TRP B 1 80 ? 5.133 3.961 12.367 1 97.75 80 TRP B C 1
ATOM 1483 O O . TRP B 1 80 ? 4.336 3.531 11.531 1 97.75 80 TRP B O 1
ATOM 1493 N N . HIS B 1 81 ? 4.832 3.861 13.672 1 97.5 81 HIS B N 1
ATOM 1494 C CA . HIS B 1 81 ? 3.598 3.375 14.281 1 97.5 81 HIS B CA 1
ATOM 1495 C C . HIS B 1 81 ? 2.967 4.441 15.172 1 97.5 81 HIS B C 1
ATOM 1497 O O . HIS B 1 81 ? 3.668 5.293 15.719 1 97.5 81 HIS B O 1
ATOM 1503 N N . PRO B 1 82 ? 1.578 4.281 15.195 1 96.88 82 PRO B N 1
ATOM 1504 C CA . PRO B 1 82 ? 0.929 5.211 16.125 1 96.88 82 PRO B CA 1
ATOM 1505 C C . PRO B 1 82 ? 1.563 5.203 17.516 1 96.88 82 PRO B C 1
ATOM 1507 O O . PRO B 1 82 ? 1.809 4.133 18.078 1 96.88 82 PRO B O 1
ATOM 1510 N N . GLY B 1 83 ? 1.841 6.359 18.031 1 96.81 83 GLY B N 1
ATOM 1511 C CA . GLY B 1 83 ? 2.445 6.492 19.344 1 96.81 83 GLY B CA 1
ATOM 1512 C C . GLY B 1 83 ? 3.934 6.781 19.297 1 96.81 83 GLY B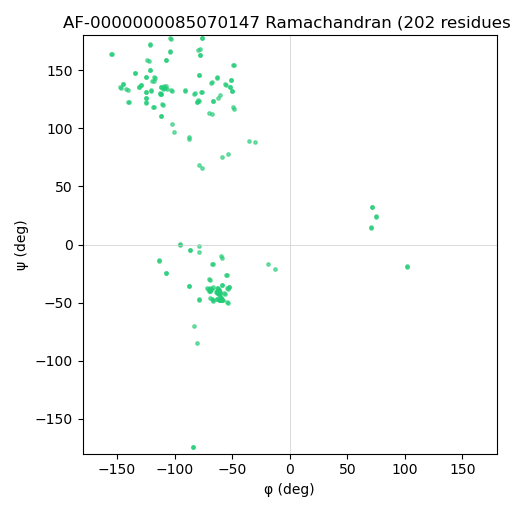 C 1
ATOM 1513 O O . GLY B 1 83 ? 4.535 7.156 20.297 1 96.81 83 GLY B O 1
ATOM 1514 N N . GLU B 1 84 ? 4.578 6.523 18.219 1 97.88 84 GLU B N 1
ATOM 1515 C CA . GLU B 1 84 ? 6.004 6.797 18.047 1 97.88 84 GLU B CA 1
ATOM 1516 C C . GLU B 1 84 ? 6.254 8.273 17.766 1 97.88 84 GLU B C 1
ATOM 1518 O O . GLU B 1 84 ? 5.336 9 17.391 1 97.88 84 GLU B O 1
ATOM 1523 N N . PRO B 1 85 ? 7.445 8.742 17.922 1 96.56 85 PRO B N 1
ATOM 1524 C CA . PRO B 1 85 ? 7.754 10.141 17.625 1 96.56 85 PRO B CA 1
ATOM 1525 C C . PRO B 1 85 ? 7.547 10.5 16.156 1 96.56 85 PRO B C 1
ATOM 1527 O O . PRO B 1 85 ? 7.824 9.688 15.281 1 96.56 85 PRO B O 1
ATOM 1530 N N . VAL B 1 86 ? 7.074 11.719 15.938 1 97.25 86 VAL B N 1
ATOM 1531 C CA . VAL B 1 86 ? 6.891 12.281 14.602 1 97.25 86 VAL B CA 1
ATOM 1532 C C . VAL B 1 86 ? 8 13.281 14.305 1 97.25 86 VAL B C 1
ATOM 1534 O O . VAL B 1 86 ? 8.797 13.625 15.188 1 97.25 86 VAL B O 1
ATOM 1537 N N . ILE B 1 87 ? 8.086 13.617 13.039 1 96.31 87 ILE B N 1
ATOM 1538 C CA . ILE B 1 87 ? 9.148 14.523 12.625 1 96.31 87 ILE B CA 1
ATOM 1539 C C . ILE B 1 87 ? 8.562 15.891 12.289 1 96.31 87 ILE B C 1
ATOM 1541 O O . ILE B 1 87 ? 7.559 15.992 11.578 1 96.31 87 ILE B O 1
ATOM 1545 N N . ASN B 1 88 ? 9.156 16.891 12.695 1 95.38 88 ASN B N 1
ATOM 1546 C CA . ASN B 1 88 ? 8.828 18.25 12.297 1 95.38 88 ASN B CA 1
ATOM 1547 C C . ASN B 1 88 ? 9.406 18.594 10.93 1 95.38 88 ASN B C 1
ATOM 1549 O O . ASN B 1 88 ? 10.609 18.438 10.703 1 95.38 88 ASN B O 1
ATOM 1553 N N . PRO B 1 89 ? 8.516 19 10.062 1 92.69 89 PRO B N 1
ATOM 1554 C CA . PRO B 1 89 ? 8.992 19.266 8.703 1 92.69 89 PRO B CA 1
ATOM 1555 C C . PRO B 1 89 ? 10.18 20.219 8.672 1 92.69 89 PRO B C 1
ATOM 1557 O O . PRO B 1 89 ? 11.055 20.094 7.812 1 92.69 89 PRO B O 1
ATOM 1560 N N . LYS B 1 90 ? 10.258 21.219 9.523 1 90.25 90 LYS B N 1
ATOM 1561 C CA . LYS B 1 90 ? 11.375 22.141 9.578 1 90.25 90 LYS B CA 1
ATOM 1562 C C . LYS B 1 90 ? 12.68 21.422 9.914 1 90.25 90 LYS B C 1
ATOM 1564 O O . LYS B 1 90 ? 13.719 21.688 9.312 1 90.25 90 LYS B O 1
ATOM 1569 N N . GLU B 1 91 ? 12.547 20.5 10.789 1 86.06 91 GLU B N 1
ATOM 1570 C CA . GLU B 1 91 ? 13.703 19.719 11.172 1 86.06 91 GLU B CA 1
ATOM 1571 C C . GLU B 1 91 ? 14.156 18.797 10.031 1 86.06 91 GLU B C 1
ATOM 1573 O O . GLU B 1 91 ? 15.359 18.609 9.82 1 86.06 91 GLU B O 1
ATOM 1578 N N . TRP B 1 92 ? 13.211 18.266 9.391 1 81.69 92 TRP B N 1
ATOM 1579 C CA . TRP B 1 92 ? 13.484 17.375 8.281 1 81.69 92 TRP B CA 1
ATOM 1580 C C . TRP B 1 92 ? 14.195 18.109 7.148 1 81.69 92 TRP B C 1
ATOM 1582 O O . TRP B 1 92 ? 15.18 17.609 6.602 1 81.69 92 TRP B O 1
ATOM 1592 N N . SER B 1 93 ? 13.68 19.281 6.801 1 82.19 93 SER B N 1
ATOM 1593 C CA . SER B 1 93 ? 14.289 20.109 5.762 1 82.19 93 SER B CA 1
ATOM 1594 C C . SER B 1 93 ? 15.734 20.469 6.109 1 82.19 93 SER B C 1
ATOM 1596 O O . SER B 1 93 ? 16.609 20.438 5.238 1 82.19 93 SER B O 1
ATOM 1598 N N . GLU B 1 94 ? 15.961 20.641 7.312 1 82.38 94 GLU B N 1
ATOM 1599 C CA . GLU B 1 94 ? 17.312 20.969 7.766 1 82.38 94 GLU B CA 1
ATOM 1600 C C . GLU B 1 94 ? 18.25 19.766 7.652 1 82.38 94 GLU B C 1
ATOM 1602 O O . GLU B 1 94 ? 19.406 19.922 7.246 1 82.38 94 GLU B O 1
ATOM 1607 N N . LEU B 1 95 ? 17.703 18.672 7.93 1 77.75 95 LEU B N 1
ATOM 1608 C CA . LEU B 1 95 ? 18.469 17.438 7.855 1 77.75 95 LEU B CA 1
ATOM 1609 C C . LEU B 1 95 ? 18.812 17.078 6.41 1 77.75 95 LEU B C 1
ATOM 1611 O O . LEU B 1 95 ? 19.938 16.703 6.102 1 77.75 95 LEU B O 1
ATOM 1615 N N . GLU B 1 96 ? 17.781 17.188 5.578 1 76 96 GLU B N 1
ATOM 1616 C CA . GLU B 1 96 ? 17.969 16.906 4.16 1 76 96 GLU B CA 1
ATOM 1617 C C . GLU B 1 96 ? 19 17.844 3.545 1 76 96 GLU B C 1
ATOM 1619 O O . GLU B 1 96 ? 19.828 17.438 2.725 1 76 96 GLU B O 1
ATOM 1624 N N . ASN B 1 97 ? 18.922 19.062 3.926 1 78.75 97 ASN B N 1
ATOM 1625 C CA . ASN B 1 97 ? 19.859 20.078 3.459 1 78.75 97 ASN B CA 1
ATOM 1626 C C . ASN B 1 97 ? 21.281 19.766 3.928 1 78.75 97 ASN B C 1
ATOM 1628 O O . ASN B 1 97 ? 22.25 19.969 3.182 1 78.75 97 ASN B O 1
ATOM 1632 N N . LYS B 1 98 ? 21.344 19.359 5.082 1 76.69 98 LYS B N 1
ATOM 1633 C CA . LYS B 1 98 ? 22.672 19.016 5.617 1 76.69 98 LYS B CA 1
ATOM 1634 C C . LYS B 1 98 ? 23.25 17.797 4.906 1 76.69 98 LYS B C 1
ATOM 1636 O O . LYS B 1 98 ? 24.453 17.766 4.625 1 76.69 98 LYS B O 1
ATOM 1641 N N . LEU B 1 99 ? 22.328 16.953 4.641 1 72 99 LEU B N 1
ATOM 1642 C CA . LEU B 1 99 ? 22.766 15.727 3.984 1 72 99 LEU B CA 1
ATOM 1643 C C . LEU B 1 99 ? 23 15.961 2.496 1 72 99 LEU B C 1
ATOM 1645 O O . LEU B 1 99 ? 23.859 15.312 1.89 1 72 99 LEU B O 1
ATOM 1649 N N . GLY B 1 100 ? 22.047 16.609 1.789 1 63.5 100 GLY B N 1
ATOM 1650 C CA . GLY B 1 100 ? 22.234 16.984 0.397 1 63.5 100 GLY B CA 1
ATOM 1651 C C . GLY B 1 100 ? 23.453 17.844 0.172 1 63.5 100 GLY B C 1
ATOM 1652 O O . GLY B 1 100 ? 23.938 17.953 -0.952 1 63.5 100 GLY B O 1
ATOM 1653 N N . THR B 1 101 ? 23.719 18.828 1.02 1 54.5 101 THR B N 1
ATOM 1654 C CA . THR B 1 101 ? 24.953 19.594 0.875 1 54.5 101 THR B CA 1
ATOM 1655 C C . THR B 1 101 ? 26.172 18.672 0.974 1 54.5 101 THR B C 1
ATOM 1657 O O . THR B 1 101 ? 27.312 19.125 0.745 1 54.5 101 THR B O 1
ATOM 1660 N N . VAL B 1 102 ? 25.938 17.5 1.376 1 45.34 102 VAL B N 1
ATOM 1661 C CA . VAL B 1 102 ? 27.141 16.688 1.325 1 45.34 102 VAL B CA 1
ATOM 1662 C C . VAL B 1 102 ? 27.391 16.234 -0.11 1 45.34 102 VAL B C 1
ATOM 1664 O O . VAL B 1 102 ? 28.344 15.492 -0.374 1 45.34 102 VAL B O 1
ATOM 1667 N N . ASN B 1 103 ? 26.453 16.516 -1.023 1 37.03 103 ASN B N 1
ATOM 1668 C CA . ASN B 1 103 ? 27.047 16.219 -2.318 1 37.03 103 ASN B CA 1
ATOM 1669 C C . ASN B 1 103 ? 28.141 17.219 -2.68 1 37.03 103 ASN B C 1
ATOM 1671 O O . ASN B 1 103 ? 27.984 18.422 -2.465 1 37.03 103 ASN B O 1
#